Protein AF-A0A5C9EH48-F1 (afdb_monomer)

Radius of gyration: 86.0 Å; Cα contacts (8 Å, |Δi|>4): 101; chains: 1; bounding box: 187×62×231 Å

Secondary structure (DSSP, 8-state):
--HHHHHHHHHHHHHTT-SGGGTT--HHHHHHHHHHHHHHH-GGGGG-HHHHHHHHHHHHHHHTTTT---HHHHHHHHHHHHHH----TTTTGGGS-----S-S-HHHHHHHHHHHHHHHHHSHHHHTS-HHHHHHHHHHHHHHT-GGGGT-HHHHHHHHHHHHHHHHTTTTTHHHHHHHHHHHHHHTHHHHHHHTTSPPHHHHHHHHHHHHHHHHHHHHHHHHHHHHHHHHHHHHHHHHHHHHHHHHHHHHHHHHHHHHHHHHHHHHHHHHHHHHHHHHHHHHHHHHHHHHHHHHHHHHHHHHHHHHHHHHHHHHHHHHHHHHHHHHHHHHHHHHHHHHHHHHHHHHHHHHHHHHHHHHHHHHHTT-

pLDDT: mean 82.15, std 13.97, range [38.06, 98.06]

Mean predicted aligned error: 20.54 Å

Sequence (368 aa):
MSVDEKISRIKIEIENQEGKEWLGMKDTTEKRLESLLWYLEHPKIKEFPRLLEEAIDLYFKAKENGFLKMEGIIRKLDQLNIKLGKFDYEKEEEKSQQKKRKFLNYSNAIKDLRKKIQILLQSPLGTSLPEKTQESLITLLNYLNHPDLKTRPQLFDELYEIYEKAEKNDFMQMQAFNHFLNKLEIKLGSLNKEMKSFKTIEEKMEEFEEEKLQLQERIQDLENEKKALKEEKREFEMEKQDIVETKQRLEIEKEEFEKVQNDFEGQINSLQEEVKQLKENNQELRKRNEDLRRTNEKLVSNSETLNTIEEENKTLKEKVQKLDEKVKKVDSLEEENKKLMEENRELSNGLKKLEGLIQQFEEKRSQT

Solvent-accessible surface area (backbone atoms only — not comparable to full-atom values): 20549 Å² total; per-residue (Å²): 131,56,72,68,57,51,50,54,50,52,47,52,37,62,77,66,56,66,56,81,54,55,71,85,60,54,73,73,55,53,56,52,52,54,52,48,49,53,51,75,66,37,82,69,43,75,81,39,58,69,62,50,51,51,44,52,54,40,48,56,57,19,53,79,53,48,56,74,61,50,66,69,46,51,56,45,51,50,53,46,32,71,75,75,46,84,84,62,87,75,65,69,72,63,72,79,64,78,67,80,79,89,63,97,50,53,67,57,52,42,53,51,53,48,50,52,52,52,51,40,55,75,31,78,68,34,66,69,44,56,68,73,55,48,53,51,51,52,52,50,48,56,57,62,68,40,80,62,50,63,78,35,60,70,61,48,52,54,51,52,54,50,50,53,53,33,63,76,48,75,52,74,65,46,68,64,55,51,55,47,52,55,51,44,50,61,77,40,48,72,55,62,61,50,58,76,70,53,78,49,74,65,59,54,50,50,52,52,51,52,52,51,50,54,50,52,51,53,49,54,50,50,52,50,50,53,52,50,54,52,50,52,50,50,50,53,53,50,53,52,48,52,53,50,54,52,49,52,51,52,52,52,53,48,56,51,49,53,50,54,49,51,51,50,50,52,50,50,54,53,52,53,51,51,52,49,52,51,51,53,52,50,53,51,52,51,52,53,50,52,52,52,49,55,52,48,54,52,51,52,53,51,50,54,52,50,51,52,52,51,55,50,50,51,54,49,51,55,51,50,51,56,47,54,55,49,48,56,50,47,56,52,49,52,53,50,50,51,50,53,51,51,51,52,51,50,49,53,52,49,51,55,50,47,53,52,48,50,51,51,50,56,55,54,64,73,75,114

Nearest PDB structures (foldseek):
  8to0-assembly1_E  TM=1.934E-01  e=8.291E+00  Mus musculus

Structure (mmCIF, N/CA/C/O backbone):
data_AF-A0A5C9EH48-F1
#
_entry.id   AF-A0A5C9EH48-F1
#
loop_
_atom_site.group_PDB
_atom_site.id
_atom_site.type_symbol
_atom_site.label_atom_id
_atom_site.label_alt_id
_atom_site.label_comp_id
_atom_site.label_asym_id
_atom_site.label_entity_id
_atom_site.label_seq_id
_atom_site.pdbx_PDB_ins_code
_atom_site.Cartn_x
_atom_site.Cartn_y
_atom_site.Cartn_z
_atom_site.occupancy
_atom_site.B_iso_or_equiv
_atom_site.auth_seq_id
_atom_site.auth_comp_id
_atom_site.auth_asym_id
_atom_site.auth_atom_id
_atom_site.pdbx_PDB_model_num
ATOM 1 N N . MET A 1 1 ? -85.679 27.214 42.624 1.00 67.19 1 MET A N 1
ATOM 2 C CA . MET A 1 1 ? -84.820 26.640 43.675 1.00 67.19 1 MET A CA 1
ATOM 3 C C . MET A 1 1 ? -83.949 27.743 44.229 1.00 67.19 1 MET A C 1
ATOM 5 O O . MET A 1 1 ? -83.286 28.413 43.440 1.00 67.19 1 MET A O 1
ATOM 9 N N . SER A 1 2 ? -84.001 27.946 45.543 1.00 81.19 2 SER A N 1
ATOM 10 C CA . SER A 1 2 ? -83.082 28.832 46.263 1.00 81.19 2 SER A CA 1
ATOM 11 C C . SER A 1 2 ? -81.636 28.334 46.118 1.00 81.19 2 SER A C 1
ATOM 13 O O . SER A 1 2 ? -81.408 27.150 45.855 1.00 81.19 2 SER A O 1
ATOM 15 N N . VAL A 1 3 ? -80.652 29.222 46.278 1.00 79.44 3 VAL A N 1
ATOM 16 C CA . VAL A 1 3 ? -79.223 28.858 46.260 1.00 79.44 3 VAL A CA 1
ATOM 17 C C . VAL A 1 3 ? -78.919 27.825 47.348 1.00 79.44 3 VAL A C 1
ATOM 19 O O . VAL A 1 3 ? -78.248 26.835 47.069 1.00 79.44 3 VAL A O 1
ATOM 22 N N . ASP A 1 4 ? -79.505 27.977 48.537 1.00 80.94 4 ASP A N 1
ATOM 23 C CA . ASP A 1 4 ? -79.324 27.028 49.642 1.00 80.94 4 ASP A CA 1
ATOM 24 C C . ASP A 1 4 ? -79.885 25.634 49.306 1.00 80.94 4 ASP A C 1
ATOM 26 O O . ASP A 1 4 ? -79.242 24.622 49.571 1.00 80.94 4 ASP A O 1
ATOM 30 N N . GLU A 1 5 ? -81.036 25.567 48.624 1.00 82.94 5 GLU A N 1
ATOM 31 C CA . GLU A 1 5 ? -81.621 24.297 48.161 1.00 82.94 5 GLU A CA 1
ATOM 32 C C . GLU A 1 5 ? -80.743 23.621 47.100 1.00 82.94 5 GLU A C 1
ATOM 34 O O . GLU A 1 5 ? -80.596 22.397 47.096 1.00 82.94 5 GLU A O 1
ATOM 39 N N . LYS A 1 6 ? -80.140 24.410 46.196 1.00 86.25 6 LYS A N 1
ATOM 40 C CA . LYS A 1 6 ? -79.178 23.903 45.209 1.00 86.25 6 LYS A CA 1
ATOM 41 C C . LYS A 1 6 ? -77.952 23.312 45.906 1.00 86.25 6 LYS A C 1
ATOM 43 O O . LYS A 1 6 ? -77.551 22.212 45.547 1.00 86.25 6 LYS A O 1
ATOM 48 N N . ILE A 1 7 ? -77.400 23.993 46.910 1.00 85.50 7 ILE A N 1
ATOM 49 C CA . ILE A 1 7 ? -76.232 23.517 47.667 1.00 85.50 7 ILE A CA 1
ATOM 50 C C . ILE A 1 7 ? -76.555 22.223 48.413 1.00 85.50 7 ILE A C 1
ATOM 52 O O . ILE A 1 7 ? -75.810 21.256 48.286 1.00 85.50 7 ILE A O 1
ATOM 56 N N . SER A 1 8 ? -77.683 22.162 49.129 1.00 85.56 8 SER A N 1
ATOM 57 C CA . SER A 1 8 ? -78.093 20.940 49.835 1.00 85.56 8 SER A CA 1
ATOM 58 C C . SER A 1 8 ? -78.263 19.756 48.886 1.00 85.56 8 SER A C 1
ATOM 60 O O . SER A 1 8 ? -77.884 18.638 49.221 1.00 85.56 8 SER A O 1
ATOM 62 N N . ARG A 1 9 ? -78.784 19.995 47.677 1.00 85.81 9 ARG A N 1
ATOM 63 C CA . ARG A 1 9 ? -78.907 18.948 46.662 1.00 85.81 9 ARG A CA 1
ATOM 64 C C . ARG A 1 9 ? -77.548 18.475 46.148 1.00 85.81 9 ARG A C 1
ATOM 66 O O . ARG A 1 9 ? -77.340 17.273 46.060 1.00 85.81 9 ARG A O 1
ATOM 73 N N . ILE A 1 10 ? -76.631 19.393 45.842 1.00 86.94 10 ILE A N 1
ATOM 74 C CA . ILE A 1 10 ? -75.259 19.053 45.425 1.00 86.94 10 ILE A CA 1
ATOM 75 C C . ILE A 1 10 ? -74.562 18.230 46.511 1.00 86.94 10 ILE A C 1
ATOM 77 O O . ILE A 1 10 ? -73.917 17.233 46.201 1.00 86.94 10 ILE A O 1
ATOM 81 N N . LYS A 1 11 ? -74.747 18.612 47.778 1.00 85.69 11 LYS A N 1
ATOM 82 C CA . LYS A 1 11 ? -74.199 17.902 48.932 1.00 85.69 11 LYS A CA 1
ATOM 83 C C . LYS A 1 11 ? -74.625 16.444 48.971 1.00 85.69 11 LYS A C 1
ATOM 85 O O . LYS A 1 11 ? -73.773 15.566 48.947 1.00 85.69 11 LYS A O 1
ATOM 90 N N . ILE A 1 12 ? -75.932 16.207 48.959 1.00 85.00 12 ILE A N 1
ATOM 91 C CA . ILE A 1 12 ? -76.485 14.851 49.006 1.00 85.00 12 ILE A CA 1
ATOM 92 C C . ILE A 1 12 ? -76.012 14.038 47.795 1.00 85.00 12 ILE A C 1
ATOM 94 O O . ILE A 1 12 ? -75.632 12.881 47.936 1.00 85.00 12 ILE A O 1
ATOM 98 N N . GLU A 1 13 ? -75.992 14.644 46.605 1.00 84.75 13 GLU A N 1
ATOM 99 C CA . GLU A 1 13 ? -75.590 13.955 45.377 1.00 84.75 13 GLU A CA 1
ATOM 100 C C . GLU A 1 13 ? -74.109 13.546 45.366 1.00 84.75 13 GLU A C 1
ATOM 102 O O . GLU A 1 13 ? -73.797 12.476 44.843 1.00 84.75 13 GLU A O 1
ATOM 107 N N . ILE A 1 14 ? -73.212 14.366 45.928 1.00 85.06 14 ILE A N 1
ATOM 108 C CA . ILE A 1 14 ? -71.781 14.046 46.036 1.00 85.06 14 ILE A CA 1
ATOM 109 C C . ILE A 1 14 ? -71.523 13.056 47.183 1.00 85.06 14 ILE A C 1
ATOM 111 O O . ILE A 1 14 ? -70.812 12.080 46.971 1.00 85.06 14 ILE A O 1
ATOM 115 N N . GLU A 1 15 ? -72.123 13.249 48.364 1.00 82.00 15 GLU A N 1
ATOM 116 C CA . GLU A 1 15 ? -71.932 12.357 49.525 1.00 82.00 15 GLU A CA 1
ATOM 117 C C . GLU A 1 15 ? -72.475 10.942 49.277 1.00 82.00 15 GLU A C 1
ATOM 119 O O . GLU A 1 15 ? -71.846 9.962 49.675 1.00 82.00 15 GLU A O 1
ATOM 124 N N . ASN A 1 16 ? -73.613 10.819 48.587 1.00 81.44 16 ASN A N 1
ATOM 125 C CA . ASN A 1 16 ? -74.214 9.519 48.284 1.00 81.44 16 ASN A CA 1
ATOM 126 C C . ASN A 1 16 ? -73.757 8.934 46.937 1.00 81.44 16 ASN A C 1
ATOM 128 O O . ASN A 1 16 ? -74.173 7.827 46.594 1.00 81.44 16 ASN A O 1
ATOM 132 N N . GLN A 1 17 ? -72.954 9.673 46.156 1.00 77.88 17 GLN A N 1
ATOM 133 C CA . GLN A 1 17 ? -72.546 9.312 44.788 1.00 77.88 17 GLN A CA 1
ATOM 134 C C . GLN A 1 17 ? -73.737 8.864 43.919 1.00 77.88 17 GLN A C 1
ATOM 136 O O . GLN A 1 17 ? -73.686 7.891 43.160 1.00 77.88 17 GLN A O 1
ATOM 141 N N . GLU A 1 18 ? -74.866 9.560 44.060 1.00 64.69 18 GLU A N 1
ATOM 142 C CA . GLU A 1 18 ? -76.128 9.158 43.449 1.00 64.69 18 GLU A CA 1
ATOM 143 C C . GLU A 1 18 ? -76.196 9.592 41.977 1.00 64.69 18 GLU A C 1
ATOM 145 O O . GLU A 1 18 ? -76.276 10.778 41.643 1.00 64.69 18 GLU A O 1
ATOM 150 N N . GLY A 1 19 ? -76.208 8.610 41.070 1.00 64.75 19 GLY A N 1
ATOM 151 C CA . GLY A 1 19 ? -76.468 8.808 39.642 1.00 64.75 19 GLY A CA 1
ATOM 152 C C . GLY A 1 19 ? -75.546 7.999 38.730 1.00 64.75 19 GLY A C 1
ATOM 153 O O . GLY A 1 19 ? -74.448 7.606 39.106 1.00 64.75 19 GLY A O 1
ATOM 154 N N . LYS A 1 20 ? -75.978 7.771 37.483 1.00 70.62 20 LYS A N 1
ATOM 155 C CA . LYS A 1 20 ? -75.174 7.040 36.481 1.00 70.62 20 LYS A CA 1
ATOM 156 C C . LYS A 1 20 ? -73.878 7.770 36.103 1.00 70.62 20 LYS A C 1
ATOM 158 O O . LYS A 1 20 ? -72.945 7.125 35.646 1.00 70.62 20 LYS A O 1
ATOM 163 N N . GLU A 1 21 ? -73.831 9.081 36.337 1.00 74.06 21 GLU A N 1
ATOM 164 C CA . GLU A 1 21 ? -72.684 9.972 36.105 1.00 74.06 21 GLU A CA 1
ATOM 165 C C . GLU A 1 21 ? -71.447 9.599 36.957 1.00 74.06 21 GLU A C 1
ATOM 167 O O . GLU A 1 21 ? -70.335 10.007 36.632 1.00 74.06 21 GLU A O 1
ATOM 172 N N . TRP A 1 22 ? -71.630 8.846 38.052 1.00 74.31 22 TRP A N 1
ATOM 173 C CA . TRP A 1 22 ? -70.559 8.454 38.981 1.00 74.31 22 TRP A CA 1
ATOM 174 C C . TRP A 1 22 ? -69.838 7.158 38.585 1.00 74.31 22 TRP A C 1
ATOM 176 O O . TRP A 1 22 ? -68.724 6.896 39.036 1.00 74.31 22 TRP A O 1
ATOM 186 N N . LEU A 1 23 ? -70.432 6.352 37.699 1.00 64.19 23 LEU A N 1
ATOM 187 C CA . LEU A 1 23 ? -69.841 5.095 37.239 1.00 64.19 23 LEU A CA 1
ATOM 188 C C . LEU A 1 23 ? -68.661 5.366 36.296 1.00 64.19 23 LEU A C 1
ATOM 190 O O . LEU A 1 23 ? -68.840 5.847 35.180 1.00 64.19 23 LEU A O 1
ATOM 194 N N . GLY A 1 24 ? -67.451 5.011 36.735 1.00 66.94 24 GLY A N 1
ATOM 195 C CA . GLY A 1 24 ? -66.222 5.202 35.955 1.00 66.94 24 GLY A CA 1
ATOM 196 C C . GLY A 1 24 ? -65.623 6.608 36.058 1.00 66.94 24 GLY A C 1
ATOM 197 O O . GLY A 1 24 ? -64.782 6.977 35.234 1.00 66.94 24 GLY A O 1
ATOM 198 N N . MET A 1 25 ? -66.040 7.393 37.058 1.00 77.25 25 MET A N 1
ATOM 199 C CA . MET A 1 25 ? -65.410 8.668 37.382 1.00 77.25 25 MET A CA 1
ATOM 200 C C . MET A 1 25 ? -63.957 8.441 37.834 1.00 77.25 25 MET A C 1
ATOM 202 O O . MET A 1 25 ? -63.660 7.495 38.555 1.00 77.25 25 MET A O 1
ATOM 206 N N . LYS A 1 26 ? -63.031 9.295 37.382 1.00 76.44 26 LYS A N 1
ATOM 207 C CA . LYS A 1 26 ? -61.624 9.239 37.812 1.00 76.44 26 LYS A CA 1
ATOM 208 C C . LYS A 1 26 ? -61.495 9.781 39.239 1.00 76.44 26 LYS A C 1
ATOM 210 O O . LYS A 1 26 ? -62.056 10.841 39.512 1.00 76.44 26 LYS A O 1
ATOM 215 N N . ASP A 1 27 ? -60.646 9.177 40.071 1.00 72.81 27 ASP A N 1
ATOM 216 C CA . ASP A 1 27 ? -60.352 9.614 41.453 1.00 72.81 27 ASP A CA 1
ATOM 217 C C . ASP A 1 27 ? -59.974 11.103 41.556 1.00 72.81 27 ASP A C 1
ATOM 219 O O . ASP A 1 27 ? -60.208 11.778 42.557 1.00 72.81 27 ASP A O 1
ATOM 223 N N . THR A 1 28 ? -59.364 11.656 40.503 1.00 77.06 28 THR A N 1
ATOM 224 C CA . THR A 1 28 ? -59.009 13.078 40.446 1.00 77.06 28 THR A CA 1
ATOM 225 C C . THR A 1 28 ? -60.223 13.989 40.308 1.00 77.06 28 THR A C 1
ATOM 227 O O . THR A 1 28 ? -60.166 15.122 40.772 1.00 77.06 28 THR A O 1
ATOM 230 N N . THR A 1 29 ? -61.305 13.531 39.684 1.00 78.94 29 THR A N 1
ATOM 231 C CA . THR A 1 29 ? -62.564 14.274 39.561 1.00 78.94 29 THR A CA 1
ATOM 232 C C . THR A 1 29 ? -63.351 14.217 40.865 1.00 78.94 29 THR A C 1
ATOM 234 O O . THR A 1 29 ? -63.849 15.250 41.307 1.00 78.94 29 THR A O 1
ATOM 237 N N . GLU A 1 30 ? -63.380 13.055 41.515 1.00 79.44 30 GLU A N 1
ATOM 238 C CA . GLU A 1 30 ? -64.030 12.844 42.813 1.00 79.44 30 GLU A CA 1
ATOM 239 C C . GLU A 1 30 ? -63.456 13.785 43.880 1.00 79.44 30 GLU A C 1
ATOM 241 O O . GLU A 1 30 ? -64.179 14.620 44.424 1.00 79.44 30 GLU A O 1
ATOM 246 N N . LYS A 1 31 ? -62.126 13.808 44.038 1.00 80.56 31 LYS A N 1
ATOM 247 C CA . LYS A 1 31 ? -61.439 14.738 44.955 1.00 80.56 31 LYS A CA 1
ATOM 248 C C . LYS A 1 31 ? -61.752 16.210 44.677 1.00 80.56 31 LYS A C 1
ATOM 250 O O . LYS A 1 31 ? -61.776 17.037 45.584 1.00 80.56 31 LYS A O 1
ATOM 255 N N . ARG A 1 32 ? -61.980 16.581 43.412 1.00 81.19 32 ARG A N 1
ATOM 256 C CA . ARG A 1 32 ? -62.317 17.968 43.038 1.00 81.19 32 ARG A CA 1
ATOM 257 C C . ARG A 1 32 ? -63.763 18.316 43.374 1.00 81.19 32 ARG A C 1
ATOM 259 O O . ARG A 1 32 ? -64.026 19.465 43.723 1.00 81.19 32 ARG A O 1
ATOM 266 N N . LEU A 1 33 ? -64.681 17.357 43.286 1.00 83.69 33 LEU A N 1
ATOM 267 C CA . LEU A 1 33 ? -66.069 17.526 43.717 1.00 83.69 33 LEU A CA 1
ATOM 268 C C . LEU A 1 33 ? -66.172 17.609 45.245 1.00 83.69 33 LEU A C 1
ATOM 270 O O . LEU A 1 33 ? -66.879 18.475 45.753 1.00 83.69 33 LEU A O 1
ATOM 274 N N . GLU A 1 34 ? -65.383 16.826 45.976 1.00 82.44 34 GLU A N 1
ATOM 275 C CA . GLU A 1 34 ? -65.245 16.969 47.432 1.00 82.44 34 GLU A CA 1
ATOM 276 C C . GLU A 1 34 ? -64.703 18.352 47.820 1.00 82.44 34 GLU A C 1
ATOM 278 O O . GLU A 1 34 ? -65.194 18.981 48.756 1.00 82.44 34 GLU A O 1
ATOM 283 N N . SER A 1 35 ? -63.731 18.878 47.066 1.00 82.56 35 SER A N 1
ATOM 284 C CA . SER A 1 35 ? -63.206 20.227 47.317 1.00 82.56 35 SER A CA 1
ATOM 285 C C . SER A 1 35 ? -64.296 21.275 47.116 1.00 82.56 35 SER A C 1
ATOM 287 O O . SER A 1 35 ? -64.397 22.232 47.881 1.00 82.56 35 SER A O 1
ATOM 289 N N . LEU A 1 36 ? -65.127 21.094 46.084 1.00 84.25 36 LEU A N 1
ATOM 290 C CA . LEU A 1 36 ? -66.267 21.962 45.826 1.00 84.25 36 LEU A CA 1
ATOM 291 C C . LEU A 1 36 ? -67.254 21.947 46.991 1.00 84.25 36 LEU A C 1
ATOM 293 O O . LEU A 1 36 ? -67.654 23.030 47.410 1.00 84.25 36 LEU A O 1
ATOM 297 N N . LEU A 1 37 ? -67.587 20.779 47.550 1.00 83.88 37 LEU A N 1
ATOM 298 C CA . LEU A 1 37 ? -68.456 20.694 48.729 1.00 83.88 37 LEU A CA 1
ATOM 299 C C . LEU A 1 37 ? -67.956 21.566 49.872 1.00 83.88 37 LEU A C 1
ATOM 301 O O . LEU A 1 37 ? -68.711 22.391 50.380 1.00 83.88 37 LEU A O 1
ATOM 305 N N . TRP A 1 38 ? -66.677 21.447 50.222 1.00 83.25 38 TRP A N 1
ATOM 306 C CA . TRP A 1 38 ? -66.111 22.229 51.315 1.00 83.25 38 TRP A CA 1
ATOM 307 C C . TRP A 1 38 ? -66.255 23.737 51.075 1.00 83.25 38 TRP A C 1
ATOM 309 O O . TRP A 1 38 ? -66.666 24.478 51.968 1.00 83.25 38 TRP A O 1
ATOM 319 N N . TYR A 1 39 ? -65.991 24.212 49.852 1.00 82.06 39 TYR A N 1
ATOM 320 C CA . TYR A 1 39 ? -66.165 25.632 49.535 1.00 82.06 39 TYR A CA 1
ATOM 321 C C . TYR A 1 39 ? -67.627 26.081 49.561 1.00 82.06 39 TYR A C 1
ATOM 323 O O . TYR A 1 39 ? -67.887 27.215 49.961 1.00 82.06 39 TYR A O 1
ATOM 331 N N . LEU A 1 40 ? -68.572 25.225 49.159 1.00 81.31 40 LEU A N 1
ATOM 332 C CA . LEU A 1 40 ? -70.007 25.518 49.252 1.00 81.31 40 LEU A CA 1
ATOM 333 C C . LEU A 1 40 ? -70.474 25.621 50.715 1.00 81.31 40 LEU A C 1
ATOM 335 O O . LEU A 1 40 ? -71.409 26.366 51.003 1.00 81.31 40 LEU A O 1
ATOM 339 N N . GLU A 1 41 ? -69.805 24.927 51.637 1.00 78.12 41 GLU A N 1
ATOM 340 C CA . GLU A 1 41 ? -70.083 24.967 53.079 1.00 78.12 41 GLU A CA 1
ATOM 341 C C . GLU A 1 41 ? -69.290 26.036 53.837 1.00 78.12 41 GLU A C 1
ATOM 343 O O . GLU A 1 41 ? -69.617 26.374 54.979 1.00 78.12 41 GLU A O 1
ATOM 348 N N . HIS A 1 42 ? -68.255 26.596 53.214 1.00 80.06 42 HIS A N 1
ATOM 349 C CA . HIS A 1 42 ? -67.345 27.498 53.893 1.00 80.06 42 HIS A CA 1
ATOM 350 C C . HIS A 1 42 ? -68.064 28.783 54.354 1.00 80.06 42 HIS A C 1
ATOM 352 O O . HIS A 1 42 ? -68.634 29.493 53.525 1.00 80.06 42 HIS A O 1
ATOM 358 N N . PRO A 1 43 ? -67.980 29.197 55.635 1.00 75.50 43 PRO A N 1
ATOM 359 C CA . PRO A 1 43 ? -68.770 30.317 56.164 1.00 75.50 43 PRO A CA 1
ATOM 360 C C . PRO A 1 43 ? -68.592 31.639 55.404 1.00 75.50 43 PRO A C 1
ATOM 362 O O . PRO A 1 43 ? -69.538 32.413 55.265 1.00 75.50 43 PRO A O 1
ATOM 365 N N . LYS A 1 44 ? -67.386 31.878 54.867 1.00 77.38 44 LYS A N 1
ATOM 366 C CA . LYS A 1 44 ? -67.052 33.091 54.100 1.00 77.38 44 LYS A CA 1
ATOM 367 C C . LYS A 1 44 ? -67.523 33.060 52.641 1.00 77.38 44 LYS A C 1
ATOM 369 O O . LYS A 1 44 ? -67.449 34.080 51.967 1.00 77.38 44 LYS A O 1
ATOM 374 N N . ILE A 1 45 ? -68.020 31.931 52.123 1.00 77.81 45 ILE A N 1
ATOM 375 C CA . ILE A 1 45 ? -68.526 31.855 50.739 1.00 77.81 45 ILE A CA 1
ATOM 376 C C . ILE A 1 45 ? -69.759 32.744 50.538 1.00 77.81 45 ILE A C 1
ATOM 378 O O . ILE A 1 45 ? -69.979 33.273 49.448 1.00 77.81 45 ILE A O 1
ATOM 382 N N . LYS A 1 46 ? -70.506 32.994 51.623 1.00 76.50 46 LYS A N 1
ATOM 383 C CA . LYS A 1 46 ? -71.658 33.904 51.660 1.00 76.50 46 LYS A CA 1
ATOM 384 C C . LYS A 1 46 ? -71.285 35.356 51.338 1.00 76.50 46 LYS A C 1
ATOM 386 O O . LYS A 1 46 ? -72.148 36.119 50.918 1.00 76.50 46 LYS A O 1
ATOM 391 N N . GLU A 1 47 ? -70.011 35.728 51.473 1.00 78.31 47 GLU A N 1
ATOM 392 C CA . GLU A 1 47 ? -69.492 37.052 51.103 1.00 78.31 47 GLU A CA 1
ATOM 393 C C . GLU A 1 47 ? -69.292 37.199 49.578 1.00 78.31 47 GLU A C 1
ATOM 395 O O . GLU A 1 47 ? -69.128 38.312 49.076 1.00 78.31 47 GLU A O 1
ATOM 400 N N . PHE A 1 48 ? -69.359 36.099 48.810 1.00 82.38 48 PHE A N 1
ATOM 401 C CA . PHE A 1 48 ? -69.141 36.074 47.358 1.00 82.38 48 PHE A CA 1
ATOM 402 C C . PHE A 1 48 ? -70.269 35.350 46.587 1.00 82.38 48 PHE A C 1
ATOM 404 O O . PHE A 1 48 ? -70.001 34.379 45.872 1.00 82.38 48 PHE A O 1
ATOM 411 N N . PRO A 1 49 ? -71.523 35.843 46.635 1.00 80.38 49 PRO A N 1
ATOM 412 C CA . PRO A 1 49 ? -72.690 35.143 46.083 1.00 80.38 49 PRO A CA 1
ATOM 413 C C . PRO A 1 49 ? -72.596 34.856 44.576 1.00 80.38 49 PRO A C 1
ATOM 415 O O . PRO A 1 49 ? -73.008 33.793 44.128 1.00 80.38 49 PRO A O 1
ATOM 418 N N . ARG A 1 50 ? -71.970 35.742 43.786 1.00 81.94 50 ARG A N 1
ATOM 419 C CA . ARG A 1 50 ? -71.790 35.521 42.336 1.00 81.94 50 ARG A CA 1
ATOM 420 C C . ARG A 1 50 ? -70.879 34.335 42.016 1.00 81.94 50 ARG A C 1
ATOM 422 O O . ARG A 1 50 ? -71.142 33.588 41.085 1.00 81.94 50 ARG A O 1
ATOM 429 N N . LEU A 1 51 ? -69.803 34.157 42.787 1.00 81.19 51 LEU A N 1
ATOM 430 C CA . LEU A 1 51 ? -68.882 33.032 42.594 1.00 81.19 51 LEU A CA 1
ATOM 431 C C . LEU A 1 51 ? -69.530 31.709 43.000 1.00 81.19 51 LEU A C 1
ATOM 433 O O . LEU A 1 51 ? -69.291 30.690 42.358 1.00 81.19 51 LEU A O 1
ATOM 437 N N . LEU A 1 52 ? -70.352 31.753 44.047 1.00 82.19 52 LEU A N 1
ATOM 438 C CA . LEU A 1 52 ? -71.133 30.622 44.522 1.00 82.19 52 LEU A CA 1
ATOM 439 C C . LEU A 1 52 ? -72.152 30.164 43.470 1.00 82.19 52 LEU A C 1
ATOM 441 O O . LEU A 1 52 ? -72.175 28.989 43.114 1.00 82.19 52 LEU A O 1
ATOM 445 N N . GLU A 1 53 ? -72.938 31.089 42.916 1.00 84.88 53 GLU A N 1
ATOM 446 C CA . GLU A 1 53 ? -73.910 30.788 41.857 1.00 84.88 53 GLU A CA 1
ATOM 447 C C . GLU A 1 53 ? -73.239 30.222 40.601 1.00 84.88 53 GLU A C 1
ATOM 449 O O . GLU A 1 53 ? -73.675 29.200 40.075 1.00 84.88 53 GLU A O 1
ATOM 454 N N . GLU A 1 54 ? -72.127 30.816 40.161 1.00 85.81 54 GLU A N 1
ATOM 455 C CA . GLU A 1 54 ? -71.373 30.321 39.006 1.00 85.81 54 GLU A CA 1
ATOM 456 C C . GLU A 1 54 ? -70.807 28.911 39.235 1.00 85.81 54 GLU A C 1
ATOM 458 O O . GLU A 1 54 ? -70.827 28.088 38.319 1.00 85.81 54 GLU A O 1
ATOM 463 N N . ALA A 1 55 ? -70.310 28.609 40.439 1.00 84.81 55 ALA A N 1
ATOM 464 C CA . ALA A 1 55 ? -69.793 27.283 40.777 1.00 84.81 55 ALA A CA 1
ATOM 465 C C . ALA A 1 55 ? -70.907 26.222 40.787 1.00 84.81 55 ALA A C 1
ATOM 467 O O . ALA A 1 55 ? -70.723 25.126 40.258 1.00 84.81 55 ALA A O 1
ATOM 468 N N . ILE A 1 56 ? -72.076 26.574 41.323 1.00 87.62 56 ILE A N 1
ATOM 469 C CA . ILE A 1 56 ? -73.274 25.728 41.332 1.00 87.62 56 ILE A CA 1
ATOM 470 C C . ILE A 1 56 ? -73.766 25.457 39.904 1.00 87.62 56 ILE A C 1
ATOM 472 O O . ILE A 1 56 ? -74.043 24.312 39.546 1.00 87.62 56 ILE A O 1
ATOM 476 N N . ASP A 1 57 ? -73.844 26.483 39.057 1.00 87.88 57 ASP A N 1
ATOM 477 C CA . ASP A 1 57 ? -74.293 26.323 37.672 1.00 87.88 57 ASP A CA 1
ATOM 478 C C . ASP A 1 57 ? -73.300 25.494 36.844 1.00 87.88 57 ASP A C 1
ATOM 480 O O . ASP A 1 57 ? -73.699 24.698 35.990 1.00 87.88 57 ASP A O 1
ATOM 484 N N . LEU A 1 58 ? -71.999 25.638 37.107 1.00 87.00 58 LEU A N 1
ATOM 485 C CA . LEU A 1 58 ? -70.970 24.804 36.491 1.00 87.00 58 LEU A CA 1
ATOM 486 C C . LEU A 1 58 ? -71.040 23.352 36.962 1.00 87.00 58 LEU A C 1
ATOM 488 O O . LEU A 1 58 ? -70.820 22.469 36.137 1.00 87.00 58 LEU A O 1
ATOM 492 N N . TYR A 1 59 ? -71.386 23.094 38.228 1.00 89.38 59 TYR A N 1
ATOM 493 C CA . TYR A 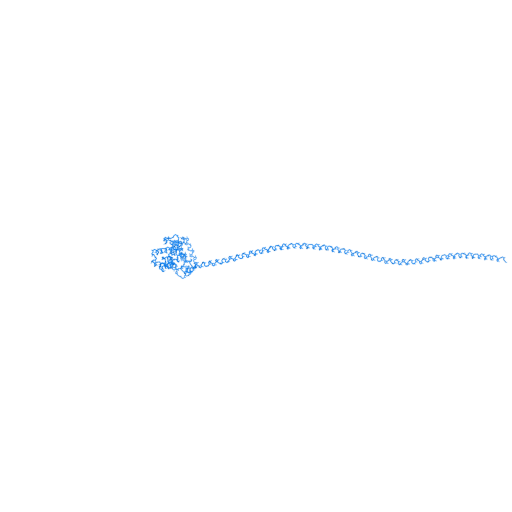1 59 ? -71.644 21.737 38.716 1.00 89.38 59 TYR A CA 1
ATOM 494 C C . TYR A 1 59 ? -72.768 21.070 37.926 1.00 89.38 59 TYR A C 1
ATOM 496 O O . TYR A 1 59 ? -72.560 19.991 37.378 1.00 89.38 59 TYR A O 1
ATOM 504 N N . PHE A 1 60 ? -73.926 21.720 37.783 1.00 88.81 60 PHE A N 1
ATOM 505 C CA . PHE A 1 60 ? -75.040 21.123 37.042 1.00 88.81 60 PHE A CA 1
ATOM 506 C C . PHE A 1 60 ? -74.714 20.925 35.554 1.00 88.81 60 PHE A C 1
ATOM 508 O O . PHE A 1 60 ? -75.035 19.878 34.999 1.00 88.81 60 PHE A O 1
ATOM 515 N N . LYS A 1 61 ? -73.982 21.854 34.926 1.00 86.50 61 LYS A N 1
ATOM 516 C CA . LYS A 1 61 ? -73.497 21.684 33.542 1.00 86.50 61 LYS A CA 1
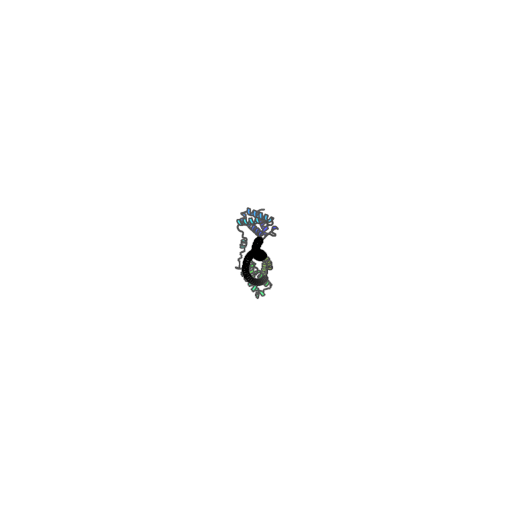ATOM 517 C C . LYS A 1 61 ? -72.480 20.554 33.393 1.00 86.50 61 LYS A C 1
ATOM 519 O O . LYS A 1 61 ? -72.468 19.866 32.374 1.00 86.50 61 LYS A O 1
ATOM 524 N N . ALA A 1 62 ? -71.587 20.381 34.365 1.00 85.00 62 ALA A N 1
ATOM 525 C CA . ALA A 1 62 ? -70.631 19.279 34.355 1.00 85.00 62 ALA A CA 1
ATOM 526 C C . ALA A 1 62 ? -71.353 17.947 34.563 1.00 85.00 62 ALA A C 1
ATOM 528 O O . ALA A 1 62 ? -71.049 16.986 33.858 1.00 85.00 62 ALA A O 1
ATOM 529 N N . LYS A 1 63 ? -72.350 17.929 35.452 1.00 86.00 63 LYS A N 1
ATOM 530 C CA . LYS A 1 63 ? -73.211 16.780 35.708 1.00 86.00 63 LYS A CA 1
ATOM 531 C C . LYS A 1 63 ? -73.937 16.326 34.446 1.00 86.00 63 LYS A C 1
ATOM 533 O O . LYS A 1 63 ? -73.834 15.162 34.122 1.00 86.00 63 LYS A O 1
ATOM 538 N N . GLU A 1 64 ? -74.556 17.224 33.676 1.00 84.19 64 GLU A N 1
ATOM 539 C CA . GLU A 1 64 ? -75.211 16.875 32.395 1.00 84.19 64 GLU A CA 1
ATOM 540 C C . GLU A 1 64 ? -74.277 16.195 31.374 1.00 84.19 64 GLU A C 1
ATOM 542 O O . GLU A 1 64 ? -74.739 15.546 30.438 1.00 84.19 64 GLU A O 1
ATOM 547 N N . ASN A 1 65 ? -72.962 16.359 31.535 1.00 82.62 65 ASN A N 1
ATOM 548 C CA . ASN A 1 65 ? -71.940 15.801 30.657 1.00 82.62 65 ASN A CA 1
ATOM 549 C C . ASN A 1 65 ? -71.130 14.671 31.325 1.00 82.62 65 ASN A C 1
ATOM 551 O O . ASN A 1 65 ? -69.982 14.452 30.926 1.00 82.62 65 ASN A O 1
ATOM 555 N N . GLY A 1 66 ? -71.643 13.996 32.362 1.00 80.38 66 GLY A N 1
ATOM 556 C CA . GLY A 1 66 ? -70.918 12.907 33.035 1.00 80.38 66 GLY A CA 1
ATOM 557 C C . GLY A 1 66 ? -69.622 13.333 33.697 1.00 80.38 66 GLY A C 1
ATOM 558 O O . GLY A 1 66 ? -68.681 12.549 33.770 1.00 80.38 66 GLY A O 1
ATOM 559 N N . PHE A 1 67 ? -69.521 14.601 34.100 1.00 82.38 67 PHE A N 1
ATOM 560 C CA . PHE A 1 67 ? -68.312 15.199 34.668 1.00 82.38 67 PHE A CA 1
ATOM 561 C C . PHE A 1 67 ? -67.061 15.040 33.781 1.00 82.38 67 PHE A C 1
ATOM 563 O O . PHE A 1 67 ? -65.928 15.150 34.250 1.00 82.38 67 PHE A O 1
ATOM 570 N N . LEU A 1 68 ? -67.241 14.852 32.466 1.00 74.50 68 LEU A N 1
ATOM 571 C CA . LEU A 1 68 ? -66.139 14.735 31.504 1.00 74.50 68 LEU A CA 1
ATOM 572 C C . LEU A 1 68 ? -65.383 16.061 31.316 1.00 74.50 68 LEU A C 1
ATOM 574 O O . LEU A 1 68 ? -64.210 16.065 30.950 1.00 74.50 68 LEU A O 1
ATOM 578 N N . LYS A 1 69 ? -66.044 17.199 31.568 1.00 78.88 69 LYS A N 1
ATOM 579 C CA . LYS A 1 69 ? -65.483 18.552 31.422 1.00 78.88 69 LYS A CA 1
ATOM 580 C C . LYS A 1 69 ? -65.508 19.303 32.752 1.00 78.88 69 LYS A C 1
ATOM 582 O O . LYS A 1 69 ? -66.409 20.094 33.014 1.00 78.88 69 LYS A O 1
ATOM 587 N N . MET A 1 70 ? -64.478 19.089 33.569 1.00 82.00 70 MET A N 1
ATOM 588 C CA . MET A 1 70 ? -64.335 19.723 34.891 1.00 82.00 70 MET A CA 1
ATOM 589 C C . MET A 1 70 ? -63.560 21.044 34.880 1.00 82.00 70 MET A C 1
ATOM 591 O O . MET A 1 70 ? -63.479 21.708 35.909 1.00 82.00 70 MET A O 1
ATOM 595 N N . GLU A 1 71 ? -63.000 21.465 33.742 1.00 78.31 71 GLU A N 1
ATOM 596 C CA . GLU A 1 71 ? -62.116 22.641 33.672 1.00 78.31 71 GLU A CA 1
ATOM 597 C C . GLU A 1 71 ? -62.761 23.930 34.200 1.00 78.31 71 GLU A C 1
ATOM 599 O O . GLU A 1 71 ? -62.093 24.734 34.849 1.00 78.31 71 GLU A O 1
ATOM 604 N N . GLY A 1 72 ? -64.061 24.123 33.958 1.00 79.81 72 GLY A N 1
ATOM 605 C CA . GLY A 1 72 ? -64.797 25.278 34.476 1.00 79.81 72 GLY A CA 1
ATOM 606 C C . GLY A 1 72 ? -64.875 25.280 36.003 1.00 79.81 72 GLY A C 1
ATOM 607 O O . GLY A 1 72 ? -64.597 26.302 36.629 1.00 79.81 72 GLY A O 1
ATOM 608 N N . ILE A 1 73 ? -65.188 24.123 36.597 1.00 81.06 73 ILE A N 1
ATOM 609 C CA . ILE A 1 73 ? -65.246 23.936 38.053 1.00 81.06 73 ILE A CA 1
ATOM 610 C C . ILE A 1 73 ? -63.853 24.110 38.651 1.00 81.06 73 ILE A C 1
ATOM 612 O O . ILE A 1 73 ? -63.700 24.864 39.602 1.00 81.06 73 ILE A O 1
ATOM 616 N N . ILE A 1 74 ? -62.822 23.509 38.053 1.00 80.19 74 ILE A N 1
ATOM 617 C CA . ILE A 1 74 ? -61.434 23.614 38.523 1.00 80.19 74 ILE A CA 1
ATOM 618 C C . ILE A 1 74 ? -60.977 25.076 38.552 1.00 80.19 74 ILE A C 1
ATOM 620 O O . ILE A 1 74 ? -60.503 25.543 39.582 1.00 80.19 74 ILE A O 1
ATOM 624 N N . ARG A 1 75 ? -61.202 25.845 37.478 1.00 82.69 75 ARG A N 1
ATOM 625 C CA . ARG A 1 75 ? -60.840 27.274 37.451 1.00 82.69 75 ARG A CA 1
ATOM 626 C C . ARG A 1 75 ? -61.577 28.084 38.516 1.00 82.69 75 ARG A C 1
ATOM 628 O O . ARG A 1 75 ? -61.017 29.043 39.044 1.00 82.69 75 ARG A O 1
ATOM 635 N N . LYS A 1 76 ? -62.831 27.739 38.824 1.00 83.06 76 LYS A N 1
ATOM 636 C CA . LYS A 1 76 ? -63.589 28.415 39.886 1.00 83.06 76 LYS A CA 1
ATOM 637 C C . LYS A 1 76 ? -63.125 28.007 41.273 1.00 83.06 76 LYS A C 1
ATOM 639 O O . LYS A 1 76 ? -62.994 28.886 42.116 1.00 83.06 76 LYS A O 1
ATOM 644 N N . LEU A 1 77 ? -62.786 26.740 41.480 1.00 79.44 77 LEU A N 1
ATOM 645 C CA . LEU A 1 77 ? -62.136 26.277 42.701 1.00 79.44 77 LEU A CA 1
ATOM 646 C C . LEU A 1 77 ? -60.806 26.994 42.917 1.00 79.44 77 LEU A C 1
ATOM 648 O O . LEU A 1 77 ? -60.573 27.471 44.015 1.00 79.44 77 LEU A O 1
ATOM 652 N N . ASP A 1 78 ? -59.993 27.193 41.879 1.00 80.88 78 ASP A N 1
ATOM 653 C CA . ASP A 1 78 ? -58.749 27.962 41.993 1.00 80.88 78 ASP A CA 1
ATOM 654 C C . ASP A 1 78 ? -59.011 29.437 42.348 1.00 80.88 78 ASP A C 1
ATOM 656 O O . ASP A 1 78 ? -58.324 30.006 43.196 1.00 80.88 78 ASP A O 1
ATOM 660 N N . GLN A 1 79 ? -60.040 30.065 41.766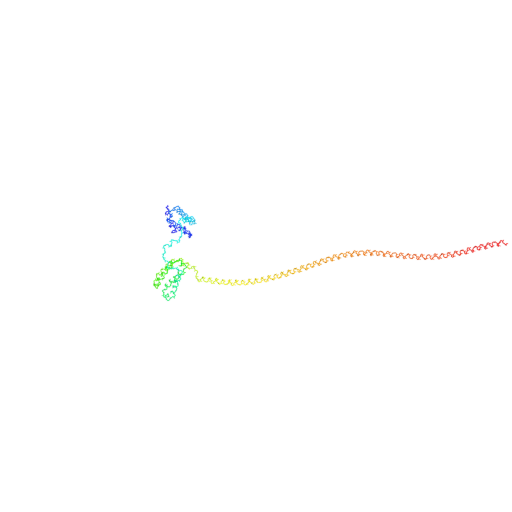 1.00 81.88 79 GLN A N 1
ATOM 661 C CA . GLN A 1 79 ? -60.450 31.428 42.137 1.00 81.88 79 GLN A CA 1
ATOM 662 C C . GLN A 1 79 ? -60.939 31.513 43.588 1.00 81.88 79 GLN A C 1
ATOM 664 O O . GLN A 1 79 ? -60.622 32.479 44.286 1.00 81.88 79 GLN A O 1
ATOM 669 N N . LEU A 1 80 ? -61.694 30.513 44.047 1.00 79.12 80 LEU A N 1
ATOM 670 C CA . LEU A 1 80 ? -62.139 30.399 45.433 1.00 79.12 80 LEU A CA 1
ATOM 671 C C . LEU A 1 80 ? -60.956 30.161 46.369 1.00 79.12 80 LEU A C 1
ATOM 673 O O . LEU A 1 80 ? -60.870 30.815 47.399 1.00 79.12 80 LEU A O 1
ATOM 677 N N . ASN A 1 81 ? -59.996 29.337 45.968 1.00 77.56 81 ASN A N 1
ATOM 678 C CA . ASN A 1 81 ? -58.770 29.060 46.704 1.00 77.56 81 ASN A CA 1
ATOM 679 C C . ASN A 1 81 ? -57.898 30.317 46.866 1.00 77.56 81 ASN A C 1
ATOM 681 O O . ASN A 1 81 ? -57.361 30.580 47.938 1.00 77.56 81 ASN A O 1
ATOM 685 N N . ILE A 1 82 ? -57.805 31.154 45.828 1.00 75.50 82 ILE A N 1
ATOM 686 C CA . ILE A 1 82 ? -57.097 32.443 45.896 1.00 75.50 82 ILE A CA 1
ATOM 687 C C . ILE A 1 82 ? -57.815 33.421 46.836 1.00 75.50 82 ILE A C 1
ATOM 689 O O . ILE A 1 82 ? -57.157 34.142 47.584 1.00 75.50 82 ILE A O 1
ATOM 693 N N . LYS A 1 83 ? -59.154 33.464 46.811 1.00 77.44 83 LYS A N 1
ATOM 694 C CA . LYS A 1 83 ? -59.940 34.421 47.612 1.00 77.44 83 LYS A CA 1
ATOM 695 C C . LYS A 1 83 ? -60.142 34.001 49.066 1.00 77.44 83 LYS A C 1
ATOM 697 O O . LYS A 1 83 ? -60.201 34.864 49.937 1.00 77.44 83 LYS A O 1
ATOM 702 N N . LEU A 1 84 ? -60.275 32.705 49.325 1.00 72.44 84 LEU A N 1
ATOM 703 C CA . LEU A 1 84 ? -60.574 32.141 50.643 1.00 72.44 84 LEU A CA 1
ATOM 704 C C . LEU A 1 84 ? -59.330 31.567 51.341 1.00 72.44 84 LEU A C 1
ATOM 706 O O . LEU A 1 84 ? -59.368 31.365 52.552 1.00 72.44 84 LEU A O 1
ATOM 710 N N . GLY A 1 85 ? -58.218 31.398 50.616 1.00 67.31 85 GLY A N 1
ATOM 711 C CA . GLY A 1 85 ? -56.967 30.821 51.111 1.00 67.31 85 GLY A CA 1
ATOM 712 C C . GLY A 1 85 ? -56.815 29.333 50.768 1.00 67.31 85 GLY A C 1
ATOM 713 O O . GLY A 1 85 ? -57.804 28.648 50.508 1.00 67.31 85 GLY A O 1
ATOM 714 N N . LYS A 1 86 ? -55.555 28.855 50.762 1.00 54.09 86 LYS A N 1
ATOM 715 C CA . LYS A 1 86 ? -55.175 27.483 50.381 1.00 54.09 86 LYS A CA 1
ATOM 716 C C . LYS A 1 86 ? -55.884 26.424 51.227 1.00 54.09 86 LYS A C 1
ATOM 718 O O . LYS A 1 86 ? -55.682 26.376 52.439 1.00 54.09 86 LYS A O 1
ATOM 723 N N . PHE A 1 87 ? -56.632 25.549 50.562 1.00 51.28 87 PHE A N 1
ATOM 724 C CA . PHE A 1 87 ? -57.131 24.306 51.139 1.00 51.28 87 PHE A CA 1
ATOM 725 C C . PHE A 1 87 ? -56.042 23.220 51.084 1.00 51.28 87 PHE A C 1
ATOM 727 O O . PHE A 1 87 ? -55.735 22.701 50.011 1.00 51.28 87 PHE A O 1
ATOM 734 N N . ASP A 1 88 ? -55.450 22.903 52.241 1.00 46.34 88 ASP A N 1
ATOM 735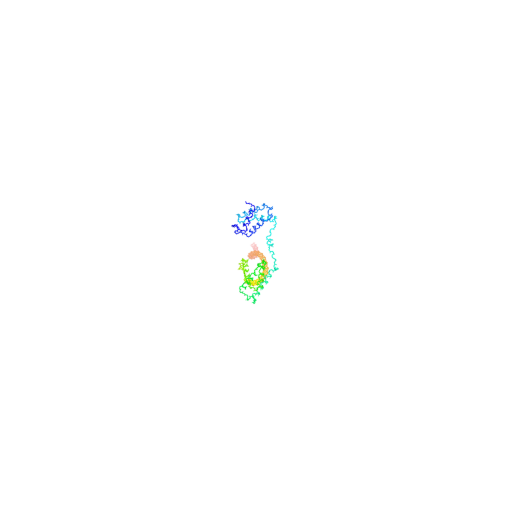 C CA . ASP A 1 88 ? -54.662 21.684 52.453 1.00 46.34 88 ASP A CA 1
ATOM 736 C C . ASP A 1 88 ? -55.586 20.665 53.141 1.00 46.34 88 ASP A C 1
ATOM 738 O O . ASP A 1 88 ? -55.901 20.823 54.323 1.00 46.34 88 ASP A O 1
ATOM 742 N N . TYR A 1 89 ? -55.989 19.612 52.422 1.00 45.03 89 TYR A N 1
ATOM 743 C CA . TYR A 1 89 ? -56.769 18.480 52.960 1.00 45.03 89 TYR A CA 1
ATOM 744 C C . TYR A 1 89 ? -56.132 17.826 54.203 1.00 45.03 89 TYR A C 1
ATOM 746 O O . TYR A 1 89 ? -56.798 17.117 54.946 1.00 45.03 89 TYR A O 1
ATOM 754 N N . GLU A 1 90 ? -54.849 18.074 54.458 1.00 45.84 90 GLU A N 1
ATOM 755 C CA . GLU A 1 90 ? -54.089 17.425 55.526 1.00 45.84 90 GLU A CA 1
ATOM 756 C C . GLU A 1 90 ? -54.377 17.987 56.932 1.00 45.84 90 GLU A C 1
ATOM 758 O O . GLU A 1 90 ? -54.038 17.347 57.921 1.00 45.84 90 GLU A O 1
ATOM 763 N N . LYS A 1 91 ? -55.001 19.170 57.070 1.00 44.03 91 LYS A N 1
ATOM 764 C CA . LYS A 1 91 ? -55.028 19.891 58.363 1.00 44.03 91 LYS A CA 1
ATOM 765 C C . LYS A 1 91 ? -56.271 19.715 59.238 1.00 44.03 91 LYS A C 1
ATOM 767 O O . LYS A 1 91 ? -56.198 20.072 60.418 1.00 44.03 91 LYS A O 1
ATOM 772 N N . GLU A 1 92 ? -57.392 19.202 58.729 1.00 38.62 92 GLU A N 1
ATOM 773 C CA . GLU A 1 92 ? -58.617 19.053 59.544 1.00 38.62 92 GLU A CA 1
ATOM 774 C C . GLU A 1 92 ? -58.846 17.641 60.100 1.00 38.62 92 GLU A C 1
ATOM 776 O O . GLU A 1 92 ? -59.403 17.523 61.193 1.00 38.62 92 GLU A O 1
ATOM 781 N N . GLU A 1 93 ? -58.306 16.583 59.484 1.00 40.56 93 GLU A N 1
ATOM 782 C CA . GLU A 1 93 ? -58.308 15.246 60.107 1.00 40.56 93 GLU A CA 1
ATOM 783 C C . GLU A 1 93 ? -57.416 15.185 61.363 1.00 40.56 93 GLU A C 1
ATOM 785 O O . GLU A 1 93 ? -57.706 14.458 62.317 1.00 40.56 93 GLU A O 1
ATOM 790 N N . GLU A 1 94 ? -56.369 16.013 61.430 1.00 41.41 94 GLU A N 1
ATOM 791 C CA . GLU A 1 94 ? -55.403 15.998 62.535 1.00 41.41 94 GLU A CA 1
ATOM 792 C C . GLU A 1 94 ? -55.936 16.568 63.862 1.00 41.41 94 GLU A C 1
ATOM 794 O O . GLU A 1 94 ? -55.367 16.289 64.923 1.00 41.41 94 GLU A O 1
ATOM 799 N N . LYS A 1 95 ? -57.024 17.350 63.856 1.00 38.06 95 LYS A N 1
ATOM 800 C CA . LYS A 1 95 ? -57.482 18.065 65.065 1.00 38.06 95 LYS A CA 1
ATOM 801 C C . LYS A 1 95 ? -58.467 17.293 65.943 1.00 38.06 95 LYS A C 1
ATOM 803 O O . LYS A 1 95 ? -58.584 17.624 67.121 1.00 38.06 95 LYS A O 1
ATOM 808 N N . SER A 1 96 ? -59.098 16.231 65.444 1.00 42.69 96 SER A N 1
ATOM 809 C CA . SER A 1 96 ? -60.138 15.507 66.199 1.00 42.69 96 SER A CA 1
ATOM 810 C C . SER A 1 96 ? -59.692 14.169 66.803 1.00 42.69 96 SER A C 1
ATOM 812 O O . SER A 1 96 ? -60.463 13.553 67.537 1.00 42.69 96 SER A O 1
ATOM 814 N N . GLN A 1 97 ? -58.457 13.704 66.564 1.00 43.19 97 GLN A N 1
ATOM 815 C CA . GLN A 1 97 ? -57.990 12.397 67.069 1.00 43.19 97 GLN A CA 1
ATOM 816 C C . GLN A 1 97 ? -56.573 12.390 67.668 1.00 43.19 97 GLN A C 1
ATOM 818 O O . GLN A 1 97 ? -55.868 11.380 67.609 1.00 43.19 97 GLN A O 1
ATOM 823 N N . GLN A 1 98 ? -56.147 13.465 68.337 1.00 40.56 98 GLN A N 1
ATOM 824 C CA . GLN A 1 98 ? -54.962 13.407 69.206 1.00 40.56 98 GLN A CA 1
ATOM 825 C C . GLN A 1 98 ? -55.245 12.622 70.505 1.00 40.56 98 GLN A C 1
ATOM 827 O O . GLN A 1 98 ? -55.251 13.162 71.610 1.00 40.56 98 GLN A O 1
ATOM 832 N N . LYS A 1 99 ? -55.414 11.299 70.393 1.00 49.75 99 LYS A N 1
ATOM 833 C CA . LYS A 1 99 ? -54.943 10.383 71.439 1.00 49.75 99 LYS A CA 1
ATOM 834 C C . LYS A 1 99 ? -53.418 10.323 71.314 1.00 49.75 99 LYS A C 1
ATOM 836 O O . LYS A 1 99 ? -52.892 10.046 70.240 1.00 49.75 99 LYS A O 1
ATOM 841 N N . LYS A 1 100 ? -52.709 10.651 72.397 1.00 52.66 100 LYS A N 1
ATOM 842 C CA . LYS A 1 100 ? -51.237 10.659 72.490 1.00 52.66 100 LYS A CA 1
ATOM 843 C C . LYS A 1 100 ? -50.637 9.382 71.872 1.00 52.66 100 LYS A C 1
ATOM 845 O O . LYS A 1 100 ? -50.972 8.293 72.326 1.00 52.66 100 LYS A O 1
ATOM 850 N N . ARG A 1 101 ? -49.739 9.525 70.886 1.00 56.69 101 ARG A N 1
ATOM 851 C CA . ARG A 1 101 ? -48.942 8.416 70.321 1.00 56.69 101 ARG A CA 1
ATOM 852 C C . ARG A 1 101 ? -48.178 7.725 71.459 1.00 56.69 101 ARG A C 1
ATOM 854 O O . ARG A 1 101 ? -47.453 8.414 72.177 1.00 56.69 101 ARG A O 1
ATOM 861 N N . LYS A 1 102 ? -48.328 6.408 71.639 1.00 66.25 102 LYS A N 1
ATOM 862 C CA . LYS A 1 102 ? -47.693 5.689 72.762 1.00 66.25 102 LYS A CA 1
ATOM 863 C C . LYS A 1 102 ? -46.218 5.372 72.549 1.00 66.25 102 LYS A C 1
ATOM 865 O O . LYS A 1 102 ? -45.470 5.322 73.522 1.00 66.25 102 LYS A O 1
ATOM 870 N N . PHE A 1 103 ? -45.790 5.191 71.301 1.00 74.88 103 PHE A N 1
ATOM 871 C CA . PHE A 1 103 ? -44.406 4.852 70.965 1.00 74.88 103 PHE A CA 1
ATOM 872 C C . PHE A 1 103 ? -43.707 5.978 70.203 1.00 74.88 103 PHE A C 1
ATOM 874 O O . PHE A 1 103 ? -44.288 6.611 69.322 1.00 74.88 103 PHE A O 1
ATOM 881 N N . LEU A 1 104 ? -42.427 6.199 70.522 1.00 71.44 104 LEU A N 1
ATOM 882 C CA . LEU A 1 104 ? -41.572 7.168 69.825 1.00 71.44 104 LEU A CA 1
ATOM 883 C C . LEU A 1 104 ? -41.095 6.634 68.460 1.00 71.44 104 LEU A C 1
ATOM 885 O O . LEU A 1 104 ? -40.913 7.404 67.523 1.00 71.44 104 LEU A O 1
ATOM 889 N N . ASN A 1 105 ? -40.926 5.311 68.336 1.00 81.62 105 ASN A N 1
ATOM 890 C CA . ASN A 1 105 ? -40.539 4.637 67.096 1.00 81.62 105 ASN A CA 1
ATOM 891 C C . ASN A 1 105 ? -41.331 3.332 66.916 1.00 81.62 105 ASN A C 1
ATOM 893 O O . ASN A 1 105 ? -40.975 2.288 67.465 1.00 81.62 105 ASN A O 1
ATOM 897 N N . TYR A 1 106 ? -42.389 3.397 66.107 1.00 79.31 106 TYR A N 1
ATOM 898 C CA . TYR A 1 106 ? -43.263 2.257 65.819 1.0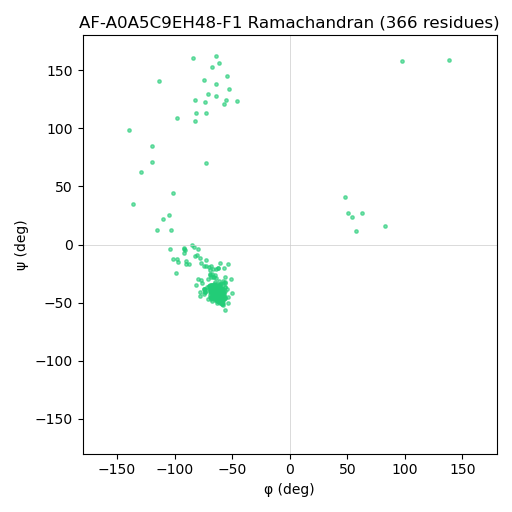0 79.31 106 TYR A CA 1
ATOM 899 C C . TYR A 1 106 ? -42.546 1.129 65.071 1.00 79.31 106 TYR A C 1
ATOM 901 O O . TYR A 1 106 ? -42.834 -0.035 65.313 1.00 79.31 106 TYR A O 1
ATOM 909 N N . SER A 1 107 ? -41.559 1.432 64.220 1.00 78.56 107 SER A N 1
ATOM 910 C CA . SER A 1 107 ? -40.794 0.403 63.497 1.00 78.56 107 SER A CA 1
ATOM 911 C C . SER A 1 107 ? -40.002 -0.494 64.455 1.00 78.56 107 SER A C 1
ATOM 913 O O . SER A 1 107 ? -39.963 -1.711 64.275 1.00 78.56 107 SER A O 1
ATOM 915 N N . ASN A 1 108 ? -39.415 0.093 65.502 1.00 82.31 108 ASN A N 1
ATOM 916 C CA . ASN A 1 108 ? -38.720 -0.665 66.542 1.00 82.31 108 ASN A CA 1
ATOM 917 C C . ASN A 1 108 ? -39.710 -1.375 67.475 1.00 82.31 108 ASN A C 1
ATOM 919 O O . ASN A 1 108 ? -39.537 -2.560 67.733 1.00 82.31 108 ASN A O 1
ATOM 923 N N . ALA A 1 109 ? -40.792 -0.709 67.889 1.00 82.69 109 ALA A N 1
ATOM 924 C CA . ALA A 1 109 ? -41.809 -1.319 68.749 1.00 82.69 109 ALA A CA 1
ATOM 925 C C . ALA A 1 109 ? -42.483 -2.544 68.097 1.00 82.69 109 ALA A C 1
ATOM 927 O O . ALA A 1 109 ? -42.709 -3.553 68.764 1.00 82.69 109 ALA A O 1
ATOM 928 N N . ILE A 1 110 ? -42.741 -2.497 66.783 1.00 82.44 110 ILE A N 1
ATOM 929 C CA . ILE A 1 110 ? -43.248 -3.635 66.000 1.00 82.44 110 ILE A CA 1
ATOM 930 C C . ILE A 1 110 ? -42.240 -4.793 66.008 1.00 82.44 110 ILE A C 1
ATOM 932 O O . ILE A 1 110 ? -42.625 -5.940 66.240 1.00 82.44 110 ILE A O 1
ATOM 936 N N . LYS A 1 111 ? -40.945 -4.509 65.795 1.00 84.88 111 LYS A N 1
ATOM 937 C CA . LYS A 1 111 ? -39.881 -5.528 65.851 1.00 84.88 111 LYS A CA 1
ATOM 938 C C . LYS A 1 111 ? -39.773 -6.166 67.238 1.00 84.88 111 LYS A C 1
ATOM 940 O O . LYS A 1 111 ? -39.641 -7.386 67.331 1.00 84.88 111 LYS A O 1
ATOM 945 N N . ASP A 1 112 ? -39.866 -5.365 68.294 1.00 86.00 112 ASP A N 1
ATOM 946 C CA . ASP A 1 112 ? -39.773 -5.836 69.675 1.00 86.00 112 ASP A CA 1
ATOM 947 C C . ASP A 1 112 ? -40.970 -6.713 70.050 1.00 86.00 112 ASP A C 1
ATOM 949 O O . ASP A 1 112 ? -40.786 -7.805 70.589 1.00 86.00 112 ASP A O 1
ATOM 953 N N . LEU A 1 113 ? -42.193 -6.289 69.709 1.00 84.62 113 LEU A N 1
ATOM 954 C CA . LEU A 1 113 ? -43.400 -7.084 69.940 1.00 84.62 113 LEU A CA 1
ATOM 955 C C . LEU A 1 113 ? -43.361 -8.403 69.156 1.00 84.62 113 LEU A C 1
ATOM 957 O O . LEU A 1 113 ? -43.650 -9.460 69.714 1.00 84.62 113 LEU A O 1
ATOM 961 N N . ARG A 1 114 ? -42.923 -8.370 67.891 1.00 84.44 114 ARG A N 1
ATOM 962 C CA . ARG A 1 114 ? -42.729 -9.579 67.076 1.00 84.44 114 ARG A CA 1
ATOM 963 C C . ARG A 1 114 ? -41.770 -10.556 67.753 1.00 84.44 114 ARG A C 1
ATOM 965 O O . ARG A 1 114 ? -42.071 -11.744 67.849 1.00 84.44 114 ARG A O 1
ATOM 972 N N . LYS A 1 115 ? -40.629 -10.064 68.242 1.00 85.94 115 LYS A N 1
ATOM 973 C CA . LYS A 1 115 ? -39.634 -10.894 68.926 1.00 85.94 115 LYS A CA 1
ATOM 974 C C . LYS A 1 115 ? -40.195 -11.494 70.219 1.00 85.94 115 LYS A C 1
ATOM 976 O O . LYS A 1 115 ? -39.980 -12.677 70.462 1.00 85.94 115 LYS A O 1
ATOM 981 N N . LYS A 1 116 ? -40.949 -10.720 71.009 1.00 85.56 116 LYS A N 1
ATOM 982 C CA . LYS A 1 116 ? -41.623 -11.211 72.226 1.00 85.56 116 LYS A CA 1
ATOM 983 C C . LYS A 1 116 ? -42.583 -12.362 71.922 1.00 85.56 116 LYS A C 1
ATOM 985 O O . LYS A 1 116 ? -42.483 -13.403 72.562 1.00 85.56 116 LYS A O 1
ATOM 990 N N . ILE A 1 117 ? -43.442 -12.216 70.911 1.00 84.19 117 ILE A N 1
ATOM 991 C CA . ILE A 1 117 ? -44.414 -13.257 70.542 1.00 84.19 117 ILE A CA 1
ATOM 992 C C . ILE A 1 117 ? -43.714 -14.510 69.994 1.00 84.19 117 ILE A C 1
ATOM 994 O O . ILE A 1 117 ? -44.094 -15.622 70.349 1.00 84.19 117 ILE A O 1
ATOM 998 N N . GLN A 1 118 ? -42.666 -14.358 69.175 1.00 84.62 118 GLN A N 1
ATOM 999 C CA . GLN A 1 118 ? -41.885 -15.500 68.677 1.00 84.62 118 GLN A CA 1
ATOM 1000 C C . GLN A 1 118 ? -41.209 -16.277 69.813 1.00 84.62 118 GLN A C 1
ATOM 1002 O O . GLN A 1 118 ? -41.285 -17.502 69.841 1.00 84.62 118 GLN A O 1
ATOM 1007 N N . ILE A 1 119 ? -40.595 -15.570 70.769 1.00 85.88 119 ILE A N 1
ATOM 1008 C CA . ILE A 1 119 ? -39.979 -16.191 71.949 1.00 85.88 119 ILE A CA 1
ATOM 1009 C C . ILE A 1 119 ? -41.040 -16.896 72.798 1.00 85.88 119 ILE A C 1
ATOM 1011 O O . ILE A 1 119 ? -40.815 -18.022 73.236 1.00 85.88 119 ILE A O 1
ATOM 1015 N N . LEU A 1 120 ? -42.201 -16.266 73.004 1.00 84.12 120 LEU A N 1
ATOM 1016 C CA . LEU A 1 120 ? -43.306 -16.857 73.753 1.00 84.12 120 LEU A CA 1
ATOM 1017 C C . LEU A 1 120 ? -43.758 -18.173 73.113 1.00 84.12 120 LEU A C 1
ATOM 1019 O O . LEU A 1 120 ? -43.788 -19.183 73.807 1.00 84.12 120 LEU A O 1
ATOM 1023 N N . LEU A 1 121 ? -44.034 -18.186 71.805 1.00 83.00 121 LEU A N 1
ATOM 1024 C CA . LEU A 1 121 ? -44.475 -19.383 71.075 1.00 83.00 121 LEU A CA 1
ATOM 1025 C C . LEU A 1 121 ? -43.443 -20.520 71.087 1.00 83.00 121 LEU A C 1
ATOM 1027 O O . LEU A 1 121 ? -43.827 -21.684 71.101 1.00 83.00 121 LEU A O 1
ATOM 1031 N N . GLN A 1 122 ? -42.148 -20.199 71.119 1.00 83.25 122 GLN A N 1
ATOM 1032 C CA . GLN A 1 122 ? -41.063 -21.185 71.218 1.00 83.25 122 GLN A CA 1
ATOM 1033 C C . GLN A 1 122 ? -40.794 -21.657 72.657 1.00 83.25 122 GLN A C 1
ATOM 1035 O O . GLN A 1 122 ? -40.029 -22.597 72.866 1.00 83.25 122 GLN A O 1
ATOM 1040 N N . SER A 1 123 ? -41.391 -21.010 73.660 1.00 83.19 123 SER A N 1
ATOM 1041 C CA . SER A 1 123 ? -41.178 -21.346 75.067 1.00 83.19 123 SER A CA 1
ATOM 1042 C C . SER A 1 123 ? -42.081 -22.502 75.539 1.00 83.19 123 SER A C 1
ATOM 1044 O O . SER A 1 123 ? -43.142 -22.754 74.954 1.00 83.19 123 SER A O 1
ATOM 1046 N N . PRO A 1 124 ? -41.734 -23.176 76.654 1.00 77.56 124 PRO A N 1
ATOM 1047 C CA . PRO A 1 124 ? -42.610 -24.162 77.298 1.00 77.56 124 PRO A CA 1
ATOM 1048 C C . PRO A 1 124 ? -43.991 -23.601 77.682 1.00 77.56 124 PRO A C 1
ATOM 1050 O O . PRO A 1 124 ? -44.980 -24.329 77.725 1.00 77.56 124 PRO A O 1
ATOM 1053 N N . LEU A 1 125 ? -44.071 -22.290 77.939 1.00 77.12 125 LEU A N 1
ATOM 1054 C CA . LEU A 1 125 ? -45.326 -21.596 78.232 1.00 77.12 125 LEU A CA 1
ATOM 1055 C C . LEU A 1 125 ? -46.178 -21.414 76.974 1.00 77.12 125 LEU A C 1
ATOM 1057 O O . LEU A 1 125 ? -47.376 -21.636 77.029 1.00 77.12 125 LEU A O 1
ATOM 1061 N N . GLY A 1 126 ? -45.580 -21.073 75.829 1.00 76.75 126 GLY A N 1
ATOM 1062 C CA . GLY A 1 126 ? -46.319 -20.934 74.570 1.00 76.75 126 GLY A CA 1
ATOM 1063 C C . GLY A 1 126 ? -46.824 -22.263 74.026 1.00 76.75 126 GLY A C 1
ATOM 1064 O O . GLY A 1 126 ? -47.962 -22.352 73.574 1.00 76.75 126 GLY A O 1
ATOM 1065 N N . THR A 1 127 ? -46.009 -23.313 74.128 1.00 78.12 127 THR A N 1
ATOM 1066 C CA . THR A 1 127 ? -46.359 -24.669 73.668 1.00 78.12 127 THR A CA 1
ATOM 1067 C C . THR A 1 127 ? -47.428 -25.349 74.529 1.00 78.12 127 THR A C 1
ATOM 1069 O O . THR A 1 127 ? -48.097 -26.259 74.047 1.00 78.12 127 THR A O 1
ATOM 1072 N N . SER A 1 128 ? -47.638 -24.881 75.765 1.00 79.25 128 SER A N 1
ATOM 1073 C CA . SER A 1 128 ? -48.714 -25.335 76.661 1.00 79.25 128 SER A CA 1
ATOM 1074 C C . SER A 1 128 ? -50.004 -24.509 76.560 1.00 79.25 128 SER A C 1
ATOM 1076 O O . SER A 1 128 ? -51.003 -24.860 77.192 1.00 79.25 128 SER A O 1
ATOM 1078 N N . LEU A 1 129 ? -50.023 -23.444 75.745 1.00 79.81 129 LEU A N 1
ATOM 1079 C CA . LEU A 1 129 ? -51.248 -22.707 75.431 1.00 79.81 129 LEU A CA 1
ATOM 1080 C C . LEU A 1 129 ? -52.216 -23.571 74.601 1.00 79.81 129 LEU A C 1
ATOM 1082 O O . LEU A 1 129 ? -51.774 -24.421 73.828 1.00 79.81 129 LEU A O 1
ATOM 1086 N N . PRO A 1 130 ? -53.537 -23.323 74.682 1.00 82.00 130 PRO A N 1
ATOM 1087 C CA . PRO A 1 130 ? -54.504 -23.961 73.791 1.00 82.00 130 PRO A CA 1
ATOM 1088 C C . PRO A 1 130 ? -54.155 -23.743 72.308 1.00 82.00 130 PRO A C 1
ATOM 1090 O O . PRO A 1 130 ? -53.717 -22.662 71.928 1.00 82.00 130 PRO A O 1
ATOM 1093 N N . GLU A 1 131 ? -54.419 -24.724 71.447 1.00 77.81 131 GLU A N 1
ATOM 1094 C CA . GLU A 1 131 ? -54.097 -24.667 70.006 1.00 77.81 131 GLU A CA 1
ATOM 1095 C C . GLU A 1 131 ? -54.677 -23.417 69.319 1.00 77.81 131 GLU A C 1
ATOM 1097 O O . GLU A 1 131 ? -53.959 -22.652 68.681 1.00 77.81 131 GLU A O 1
ATOM 1102 N N . LYS A 1 132 ? -55.948 -23.098 69.599 1.00 75.38 132 LYS A N 1
ATOM 1103 C CA . LYS A 1 132 ? -56.601 -21.861 69.125 1.00 75.38 132 LYS A CA 1
ATOM 1104 C C . LYS A 1 132 ? -55.882 -20.586 69.576 1.00 75.38 132 LYS A C 1
ATOM 1106 O O . LYS A 1 132 ? -55.931 -19.565 68.899 1.00 75.38 132 LYS A O 1
ATOM 1111 N N . THR A 1 133 ? -55.243 -20.621 70.743 1.00 75.06 133 THR A N 1
ATOM 1112 C CA . THR A 1 133 ? -54.477 -19.497 71.288 1.00 75.06 133 THR A CA 1
ATOM 1113 C C . THR A 1 133 ? -53.163 -19.329 70.521 1.00 75.06 133 THR A C 1
ATOM 1115 O O . THR A 1 133 ? -52.770 -18.208 70.194 1.00 75.06 133 THR A O 1
ATOM 1118 N N . GLN A 1 134 ? -52.501 -20.437 70.188 1.00 77.81 134 GLN A N 1
ATOM 1119 C CA . GLN A 1 134 ? -51.286 -20.438 69.373 1.00 77.81 134 GLN A CA 1
ATOM 1120 C C . GLN A 1 134 ? -51.573 -19.943 67.948 1.00 77.81 134 GLN A C 1
ATOM 1122 O O . GLN A 1 134 ? -50.869 -19.058 67.464 1.00 77.81 134 GLN A O 1
ATOM 1127 N N . GLU A 1 135 ? -52.652 -20.412 67.316 1.00 77.69 135 GLU A N 1
ATOM 1128 C CA . GLU A 1 135 ? -53.103 -19.959 65.989 1.00 77.69 135 GLU A CA 1
ATOM 1129 C C . GLU A 1 135 ? -53.359 -18.447 65.942 1.00 77.69 135 GLU A C 1
ATOM 1131 O O . GLU A 1 135 ? -52.919 -17.749 65.023 1.00 77.69 135 GLU A O 1
ATOM 1136 N N . SER A 1 136 ? -54.017 -17.903 66.963 1.00 76.88 136 SER A N 1
ATOM 1137 C CA . SER A 1 136 ? -54.285 -16.469 67.064 1.00 76.88 136 SER A CA 1
ATOM 1138 C C . SER A 1 136 ? -53.014 -15.640 67.274 1.00 76.88 136 SER A C 1
ATOM 1140 O O . SER A 1 136 ? -52.883 -14.550 66.714 1.00 76.88 136 SER A O 1
ATOM 1142 N N . LEU A 1 137 ? -52.032 -16.144 68.025 1.00 79.44 137 LEU A N 1
ATOM 1143 C CA . LEU A 1 137 ? -50.725 -15.492 68.170 1.00 79.44 137 LEU A CA 1
ATOM 1144 C C . LEU A 1 137 ? -49.899 -15.547 66.873 1.00 79.44 137 LEU A C 1
ATOM 1146 O O . LEU A 1 137 ? -49.224 -14.573 66.537 1.00 79.44 137 LEU A O 1
ATOM 1150 N N . ILE A 1 138 ? -49.992 -16.638 66.110 1.00 79.56 138 ILE A N 1
ATOM 1151 C CA . ILE A 1 138 ? -49.391 -16.758 64.771 1.00 79.56 138 ILE A CA 1
ATOM 1152 C C . ILE A 1 138 ? -50.054 -15.771 63.800 1.00 79.56 138 ILE A C 1
ATOM 1154 O O . ILE A 1 138 ? -49.375 -15.068 63.051 1.00 79.56 138 ILE A O 1
ATOM 1158 N N . THR A 1 139 ? -51.376 -15.639 63.867 1.00 78.94 139 THR A N 1
ATOM 1159 C CA . THR A 1 139 ? -52.133 -14.665 63.072 1.00 78.94 139 THR A CA 1
ATOM 1160 C C . THR A 1 139 ? -51.723 -13.229 63.416 1.00 78.94 139 THR A C 1
ATOM 1162 O O . THR A 1 139 ? -51.482 -12.415 62.524 1.00 78.94 139 THR A O 1
ATOM 1165 N N . LEU A 1 140 ? -51.541 -12.921 64.704 1.00 79.75 140 LEU A N 1
ATOM 1166 C CA . LEU A 1 140 ? -50.991 -11.642 65.153 1.00 79.75 140 LEU A CA 1
ATOM 1167 C C . LEU A 1 140 ? -49.576 -11.396 64.599 1.00 79.75 140 LEU A C 1
ATOM 1169 O O . LEU A 1 140 ? -49.297 -10.297 64.121 1.00 79.75 140 LEU A O 1
ATOM 1173 N N . LEU A 1 141 ? -48.689 -12.398 64.617 1.00 80.75 141 LEU A N 1
ATOM 1174 C CA . LEU A 1 141 ? -47.345 -12.287 64.031 1.00 80.75 141 LEU A CA 1
ATOM 1175 C C . LEU A 1 141 ? -47.385 -11.934 62.543 1.00 80.75 141 LEU A C 1
ATOM 1177 O O . LEU A 1 141 ? -46.587 -11.110 62.092 1.00 80.75 141 LEU A O 1
ATOM 1181 N N . ASN A 1 142 ? -48.326 -12.510 61.798 1.00 78.31 142 ASN A N 1
ATOM 1182 C CA . ASN A 1 142 ? -48.515 -12.197 60.385 1.00 78.31 142 ASN A CA 1
ATOM 1183 C C . ASN A 1 142 ? -48.945 -10.737 60.187 1.00 78.31 142 ASN A C 1
ATOM 1185 O O . ASN A 1 142 ? -48.370 -10.047 59.345 1.00 78.31 142 ASN A O 1
ATOM 1189 N N . TYR A 1 143 ? -49.853 -10.219 61.021 1.00 77.44 143 TYR A N 1
ATOM 1190 C CA . TYR A 1 143 ? -50.225 -8.801 60.992 1.00 77.44 143 TYR A CA 1
ATOM 1191 C C . TYR A 1 143 ? -49.061 -7.866 61.356 1.00 77.44 143 TYR A C 1
ATOM 1193 O O . TYR A 1 143 ? -48.920 -6.800 60.756 1.00 77.44 143 TYR A O 1
ATOM 1201 N N . LEU A 1 144 ? -48.179 -8.264 62.280 1.00 78.56 144 LEU A N 1
ATOM 1202 C CA . LEU A 1 144 ? -46.986 -7.485 62.644 1.00 78.56 144 LEU A CA 1
ATOM 1203 C C . LEU A 1 144 ? -45.927 -7.412 61.532 1.00 78.56 144 LEU A C 1
ATOM 1205 O O . LEU A 1 144 ? -45.078 -6.521 61.561 1.00 78.56 144 LEU A O 1
ATOM 1209 N N . ASN A 1 145 ? -45.973 -8.305 60.541 1.00 74.56 145 ASN A N 1
ATOM 1210 C CA . ASN A 1 145 ? -45.088 -8.262 59.374 1.00 74.56 145 ASN A CA 1
ATOM 1211 C C . ASN A 1 145 ? -45.575 -7.302 58.275 1.00 74.56 145 ASN A C 1
ATOM 1213 O O . ASN A 1 145 ? -44.877 -7.122 57.277 1.00 74.56 145 ASN A O 1
ATOM 1217 N N . HIS A 1 146 ? -46.735 -6.662 58.451 1.00 70.31 146 HIS A N 1
ATOM 1218 C CA . HIS A 1 146 ? -47.317 -5.804 57.428 1.00 70.31 146 HIS A CA 1
ATOM 1219 C C . HIS A 1 146 ? -46.533 -4.481 57.253 1.00 70.31 146 HIS A C 1
ATOM 1221 O O . HIS A 1 146 ? -46.306 -3.772 58.242 1.00 70.31 146 HIS A O 1
ATOM 1227 N N . PRO A 1 147 ? -46.148 -4.085 56.019 1.00 68.44 147 PRO A N 1
ATOM 1228 C CA . PRO A 1 147 ? -45.370 -2.864 55.775 1.00 68.44 147 PRO A CA 1
ATOM 1229 C C . PRO A 1 147 ? -46.098 -1.590 56.239 1.00 68.44 147 PRO A C 1
ATOM 1231 O O . PRO A 1 147 ? -45.477 -0.728 56.866 1.00 68.44 147 PRO A O 1
ATOM 1234 N N . ASP A 1 148 ? -47.419 -1.527 56.046 1.00 67.62 148 ASP A N 1
ATOM 1235 C CA . ASP A 1 148 ? -48.256 -0.375 56.432 1.00 67.62 148 ASP A CA 1
ATOM 1236 C C . ASP A 1 148 ? -48.633 -0.325 57.913 1.00 67.62 148 ASP A C 1
ATOM 1238 O O . ASP A 1 148 ? -49.226 0.645 58.385 1.00 67.62 148 ASP A O 1
ATOM 1242 N N . LEU A 1 149 ? -48.263 -1.330 58.710 1.00 72.25 149 LEU A N 1
ATOM 1243 C CA . LEU A 1 149 ? -48.472 -1.222 60.152 1.00 72.25 149 LEU A CA 1
ATOM 1244 C C . LEU A 1 149 ? -47.633 -0.076 60.745 1.00 72.25 149 LEU A C 1
ATOM 1246 O O . LEU A 1 149 ? -48.039 0.579 61.703 1.00 72.25 149 LEU A O 1
ATOM 1250 N N . LYS A 1 150 ? -46.493 0.229 60.112 1.00 69.94 150 LYS A N 1
ATOM 1251 C CA . LYS A 1 150 ? -45.633 1.372 60.452 1.00 69.94 150 LYS A CA 1
ATOM 1252 C C . LYS A 1 150 ? -46.287 2.718 60.136 1.00 69.94 150 LYS A C 1
ATOM 1254 O O . LYS A 1 150 ? -45.960 3.707 60.787 1.00 69.94 150 LYS A O 1
ATOM 1259 N N . THR A 1 151 ? -47.183 2.757 59.150 1.00 70.00 151 THR A N 1
ATOM 1260 C CA . THR A 1 151 ? -47.882 3.972 58.708 1.00 70.00 151 THR A CA 1
ATOM 1261 C C . THR A 1 151 ? -49.218 4.170 59.428 1.00 70.00 151 THR A C 1
ATOM 1263 O O . THR A 1 151 ? -49.791 5.253 59.351 1.00 70.00 151 THR A O 1
ATOM 1266 N N . ARG A 1 152 ? -49.673 3.187 60.227 1.00 74.44 152 ARG A N 1
ATOM 1267 C CA . ARG A 1 152 ? -50.905 3.251 61.039 1.00 74.44 152 ARG A CA 1
ATOM 1268 C C . ARG A 1 152 ? -50.647 3.095 62.556 1.00 74.44 152 ARG A C 1
ATOM 1270 O O . ARG A 1 152 ? -51.064 2.097 63.149 1.00 74.44 152 ARG A O 1
ATOM 1277 N N . PRO A 1 153 ? -50.034 4.099 63.223 1.00 74.88 153 PRO A N 1
ATOM 1278 C CA . PRO A 1 153 ? -49.699 4.083 64.655 1.00 74.88 153 PRO A CA 1
ATOM 1279 C C . PRO A 1 153 ? -50.838 3.686 65.602 1.00 74.88 153 PRO A C 1
ATOM 1281 O O . PRO A 1 153 ? -50.635 2.915 66.531 1.00 74.88 153 PRO A O 1
ATOM 1284 N N . GLN A 1 154 ? -52.052 4.180 65.347 1.00 74.69 154 GLN A N 1
ATOM 1285 C CA . GLN A 1 154 ? -53.220 3.918 66.195 1.00 74.69 154 GLN A CA 1
ATOM 1286 C C . GLN A 1 154 ? -53.613 2.435 66.197 1.00 74.69 154 GLN A C 1
ATOM 1288 O O . GLN A 1 154 ? -53.999 1.891 67.227 1.00 74.69 154 GLN A O 1
ATOM 1293 N N . LEU A 1 155 ? -53.480 1.770 65.045 1.00 75.06 155 LEU A N 1
ATOM 1294 C CA . LEU A 1 155 ? -53.785 0.350 64.907 1.00 75.06 155 LEU A CA 1
ATOM 1295 C C . LEU A 1 155 ? -52.759 -0.495 65.674 1.00 75.06 155 LEU A C 1
ATOM 1297 O O . LEU A 1 155 ? -53.131 -1.465 66.331 1.00 75.06 155 LEU A O 1
ATOM 1301 N N . PHE A 1 156 ? -51.485 -0.088 65.649 1.00 81.50 156 PHE A N 1
ATOM 1302 C CA . PHE A 1 156 ? -50.440 -0.713 66.457 1.00 81.50 156 PHE A CA 1
ATOM 1303 C C . PHE A 1 156 ? -50.635 -0.484 67.962 1.00 81.50 156 PHE A C 1
ATOM 1305 O O . PHE A 1 156 ? -50.457 -1.415 68.741 1.00 81.50 156 PHE A O 1
ATOM 1312 N N . ASP A 1 157 ? -51.041 0.715 68.381 1.00 80.62 157 ASP A N 1
ATOM 1313 C CA . ASP A 1 157 ? -51.334 1.008 69.790 1.00 80.62 157 ASP A CA 1
ATOM 1314 C C . ASP A 1 157 ? -52.475 0.125 70.324 1.00 80.62 157 ASP A C 1
ATOM 1316 O O . ASP A 1 157 ? -52.363 -0.431 71.420 1.00 80.62 157 ASP A O 1
ATOM 1320 N 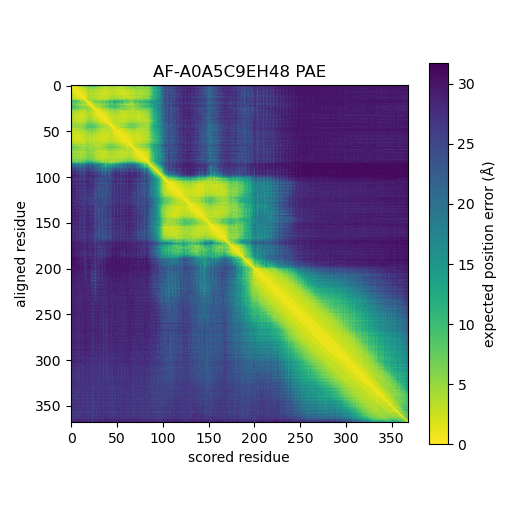N . GLU A 1 158 ? -53.544 -0.061 69.538 1.00 77.69 158 GLU A N 1
ATOM 1321 C CA . GLU A 1 158 ? -54.648 -0.980 69.859 1.00 77.69 158 GLU A CA 1
ATOM 1322 C C . GLU A 1 158 ? -54.162 -2.437 69.961 1.00 77.69 158 GLU A C 1
ATOM 1324 O O . GLU A 1 158 ? -54.481 -3.135 70.926 1.00 77.69 158 GLU A O 1
ATOM 1329 N N . LEU A 1 159 ? -53.355 -2.883 68.993 1.00 76.88 159 LEU A N 1
ATOM 1330 C CA . LEU A 1 159 ? -52.745 -4.216 68.958 1.00 76.88 159 LEU A CA 1
ATOM 1331 C C . LEU A 1 159 ? -51.882 -4.491 70.192 1.00 76.88 159 LEU A C 1
ATOM 1333 O O . LEU A 1 159 ? -52.033 -5.523 70.848 1.00 76.88 159 LEU A O 1
ATOM 1337 N N . TYR A 1 160 ? -50.987 -3.561 70.511 1.00 83.31 160 TYR A N 1
ATOM 1338 C CA . TYR A 1 160 ? -50.040 -3.695 71.607 1.00 83.31 160 TYR A CA 1
ATOM 1339 C C . TYR A 1 160 ? -50.753 -3.702 72.966 1.00 83.31 160 TYR A C 1
ATOM 1341 O O . TYR A 1 160 ? -50.444 -4.528 73.822 1.00 83.31 160 TYR A O 1
ATOM 1349 N N . GLU A 1 161 ? -51.754 -2.837 73.169 1.00 81.81 161 GLU A N 1
ATOM 1350 C CA . GLU A 1 161 ? -52.574 -2.846 74.389 1.00 81.81 161 GLU A CA 1
ATOM 1351 C C . GLU A 1 161 ? -53.289 -4.175 74.618 1.00 81.81 161 GLU A C 1
ATOM 1353 O O . GLU A 1 161 ? -53.425 -4.627 75.755 1.00 81.81 161 GLU A O 1
ATOM 1358 N N . ILE A 1 162 ? -53.811 -4.763 73.547 1.00 72.81 162 ILE A N 1
ATOM 1359 C CA . ILE A 1 162 ? -54.582 -5.998 73.624 1.00 72.81 162 ILE A CA 1
ATOM 1360 C C . ILE A 1 162 ? -53.657 -7.185 73.867 1.00 72.81 162 ILE A C 1
ATOM 1362 O O . ILE A 1 162 ? -53.992 -8.036 74.690 1.00 72.81 162 ILE A O 1
ATOM 1366 N N . TYR A 1 163 ? -52.474 -7.191 73.250 1.00 82.50 163 TYR A N 1
ATOM 1367 C CA . TYR A 1 163 ? -51.422 -8.143 73.587 1.00 82.50 163 TYR A CA 1
ATOM 1368 C C . TYR A 1 163 ? -51.024 -8.035 75.066 1.00 82.50 163 TYR A C 1
ATOM 1370 O O . TYR A 1 163 ? -51.070 -9.040 75.763 1.00 82.50 163 TYR A O 1
ATOM 1378 N N . GLU A 1 164 ? -50.732 -6.839 75.592 1.00 80.81 164 GLU A N 1
ATOM 1379 C CA . GLU A 1 164 ? -50.365 -6.689 77.011 1.00 80.81 164 GLU A CA 1
ATOM 1380 C C . GLU A 1 164 ? -51.489 -7.103 77.969 1.00 80.81 164 GLU A C 1
ATOM 1382 O O . GLU A 1 164 ? -51.226 -7.662 79.032 1.00 80.81 164 GLU A O 1
ATOM 1387 N N . LYS A 1 165 ? -52.751 -6.815 77.630 1.00 79.94 165 LYS A N 1
ATOM 1388 C CA . LYS A 1 165 ? -53.904 -7.259 78.428 1.00 79.94 165 LYS A CA 1
ATOM 1389 C C . LYS A 1 165 ? -54.048 -8.779 78.399 1.00 79.94 165 LYS A C 1
ATOM 1391 O O . LYS A 1 165 ? -54.385 -9.363 79.423 1.00 79.94 165 LYS A O 1
ATOM 1396 N N . ALA A 1 166 ? -53.802 -9.408 77.252 1.00 76.81 166 ALA A N 1
ATOM 1397 C CA . ALA A 1 166 ? -53.831 -10.859 77.118 1.00 76.81 166 ALA A CA 1
ATOM 1398 C C . ALA A 1 166 ? -52.673 -11.513 77.886 1.00 76.81 166 ALA A C 1
ATOM 1400 O O . ALA A 1 166 ? -52.914 -12.446 78.644 1.00 76.81 166 ALA A O 1
ATOM 1401 N N . GLU A 1 167 ? -51.461 -10.971 77.766 1.00 79.25 167 GLU A N 1
ATOM 1402 C CA . GLU A 1 167 ? -50.256 -11.431 78.464 1.00 79.25 167 GLU A CA 1
ATOM 1403 C C . GLU A 1 167 ? -50.410 -11.335 79.990 1.00 79.25 167 GLU A C 1
ATOM 1405 O O . GLU A 1 167 ? -50.077 -12.275 80.699 1.00 79.25 167 GLU A O 1
ATOM 1410 N N . LYS A 1 168 ? -51.007 -10.250 80.506 1.00 80.12 168 LYS A N 1
ATOM 1411 C CA . LYS A 1 168 ? -51.297 -10.082 81.946 1.00 80.12 168 LYS A CA 1
ATOM 1412 C C . LYS A 1 168 ? -52.381 -11.021 82.483 1.00 80.12 168 LYS A C 1
ATOM 1414 O O . LYS A 1 168 ? -52.433 -11.243 83.687 1.00 80.12 168 LYS A O 1
ATOM 1419 N N . ASN A 1 169 ? -53.243 -11.538 81.611 1.00 74.75 169 ASN A N 1
ATOM 1420 C CA . ASN A 1 169 ? -54.331 -12.455 81.958 1.00 74.75 169 ASN A CA 1
ATOM 1421 C C . ASN A 1 169 ? -54.007 -13.908 81.550 1.00 74.75 169 ASN A C 1
ATOM 1423 O O . ASN A 1 169 ? -54.930 -14.677 81.262 1.00 74.75 169 ASN A O 1
ATOM 1427 N N . ASP A 1 170 ? -52.716 -14.261 81.458 1.00 67.94 170 ASP A N 1
ATOM 1428 C CA . ASP A 1 170 ? -52.193 -15.586 81.072 1.00 67.94 170 ASP A CA 1
ATOM 1429 C C . ASP A 1 170 ? -52.782 -16.146 79.766 1.00 67.94 170 ASP A C 1
ATOM 1431 O O . ASP A 1 170 ? -52.891 -17.352 79.565 1.00 67.94 170 ASP A O 1
ATOM 1435 N N . PHE A 1 171 ? -53.217 -15.268 78.858 1.00 68.12 171 PHE A N 1
ATOM 1436 C CA . PHE A 1 171 ? -53.921 -15.617 77.619 1.00 68.12 171 PHE A CA 1
ATOM 1437 C C . PHE A 1 171 ? -55.220 -16.435 77.824 1.00 68.12 171 PHE A C 1
ATOM 1439 O O . PHE A 1 171 ? -55.830 -16.884 76.851 1.00 68.12 171 PHE A O 1
ATOM 1446 N N . MET A 1 172 ? -55.715 -16.558 79.063 1.00 58.62 172 MET A N 1
ATOM 1447 C CA . MET A 1 172 ? -56.894 -17.359 79.430 1.00 58.62 172 MET A CA 1
ATOM 1448 C C . MET A 1 172 ? -58.223 -16.706 79.010 1.00 58.62 172 MET A C 1
ATOM 1450 O O . MET A 1 172 ? -59.236 -17.385 78.862 1.00 58.62 172 MET A O 1
ATOM 1454 N N . GLN A 1 173 ? -58.232 -15.394 78.738 1.00 59.25 173 GLN A N 1
ATOM 1455 C CA . GLN A 1 173 ? -59.389 -14.647 78.214 1.00 59.25 173 GLN A CA 1
ATOM 1456 C C . GLN A 1 173 ? -59.286 -14.385 76.695 1.00 59.25 173 GLN A C 1
ATOM 1458 O O . GLN A 1 173 ? -59.563 -13.291 76.199 1.00 59.25 173 GLN A O 1
ATOM 1463 N N . MET A 1 174 ? -58.901 -15.412 75.934 1.00 65.75 174 MET A N 1
ATOM 1464 C CA . MET A 1 174 ? -58.679 -15.372 74.478 1.00 65.75 174 MET A CA 1
ATOM 1465 C C . MET A 1 174 ? -59.910 -14.994 73.631 1.00 65.75 174 MET A C 1
ATOM 1467 O O . MET A 1 174 ? -59.760 -14.600 72.478 1.00 65.75 174 MET A O 1
ATOM 1471 N N . GLN A 1 175 ? -61.133 -15.039 74.174 1.00 62.81 175 GLN A N 1
ATOM 1472 C CA . GLN A 1 175 ? -62.336 -14.626 73.432 1.00 62.81 175 GLN A CA 1
ATOM 1473 C C . GLN A 1 175 ? -62.298 -13.144 73.022 1.00 62.81 175 GLN A C 1
ATOM 1475 O O . GLN A 1 175 ? -62.682 -12.809 71.902 1.00 62.81 175 GLN A O 1
ATOM 1480 N N . ALA A 1 176 ? -61.778 -12.265 73.886 1.00 60.12 176 ALA A N 1
ATOM 1481 C CA . ALA A 1 176 ? -61.618 -10.844 73.576 1.00 60.12 176 ALA A CA 1
ATOM 1482 C C . ALA A 1 176 ? -60.514 -10.599 72.529 1.00 60.12 176 ALA A C 1
ATOM 1484 O O . ALA A 1 176 ? -60.657 -9.731 71.669 1.00 60.12 176 ALA A O 1
ATOM 1485 N N . PHE A 1 177 ? -59.442 -11.398 72.571 1.00 66.94 177 PHE A N 1
ATOM 1486 C CA . PHE A 1 177 ? -58.333 -11.350 71.615 1.00 66.94 177 PHE A CA 1
ATOM 1487 C C . PHE A 1 177 ? -58.762 -11.843 70.224 1.00 66.94 177 PHE A C 1
ATOM 1489 O O . PHE A 1 177 ? -58.533 -11.160 69.231 1.00 66.94 177 PHE A O 1
ATOM 1496 N N . ASN A 1 178 ? -59.490 -12.960 70.157 1.00 66.50 178 ASN A N 1
ATOM 1497 C CA . ASN A 1 178 ? -60.027 -13.520 68.913 1.00 66.50 178 ASN A CA 1
ATOM 1498 C C . ASN A 1 178 ? -61.073 -12.604 68.268 1.00 66.50 178 ASN A C 1
ATOM 1500 O O . ASN A 1 178 ? -61.041 -12.378 67.061 1.00 66.50 178 ASN A O 1
ATOM 1504 N N . HIS A 1 179 ? -61.969 -12.011 69.065 1.00 65.50 179 HIS A N 1
ATOM 1505 C CA . HIS A 1 179 ? -62.923 -11.023 68.556 1.00 65.50 179 HIS A CA 1
ATOM 1506 C C . HIS A 1 179 ? -62.209 -9.796 67.963 1.00 65.50 179 HIS A C 1
ATOM 1508 O O . HIS A 1 179 ? -62.644 -9.244 66.952 1.00 65.50 179 HIS A O 1
ATOM 1514 N N . PHE A 1 180 ? -61.083 -9.388 68.556 1.00 64.94 180 PHE A N 1
ATOM 1515 C CA . PHE A 1 180 ? -60.273 -8.290 68.045 1.00 64.94 180 PHE A CA 1
ATOM 1516 C C . PHE A 1 180 ? -59.472 -8.657 66.789 1.00 64.94 180 PHE A C 1
ATOM 1518 O O . PHE A 1 180 ? -59.433 -7.849 65.866 1.00 64.94 180 PHE A O 1
ATOM 1525 N N . LEU A 1 181 ? -58.900 -9.861 66.698 1.00 65.81 181 LEU A N 1
ATOM 1526 C CA . LEU A 1 181 ? -58.249 -10.339 65.473 1.00 65.81 181 LEU A CA 1
ATOM 1527 C C . LEU A 1 181 ? -59.231 -10.426 64.302 1.00 65.81 181 LEU A C 1
ATOM 1529 O O . LEU A 1 181 ? -58.900 -9.963 63.217 1.00 65.81 181 LEU A O 1
ATOM 1533 N N . ASN A 1 182 ? -60.463 -10.881 64.538 1.00 67.62 182 ASN A N 1
ATOM 1534 C CA . ASN A 1 182 ? -61.521 -10.852 63.524 1.00 67.62 182 ASN A CA 1
ATOM 1535 C C . ASN A 1 182 ? -61.893 -9.410 63.133 1.00 67.62 182 ASN A C 1
ATOM 1537 O O . ASN A 1 182 ? -62.137 -9.108 61.969 1.00 67.62 182 ASN A O 1
ATOM 1541 N N . LYS A 1 183 ? -61.903 -8.471 64.089 1.00 66.50 183 LYS A N 1
ATOM 1542 C CA . LYS A 1 183 ? -62.119 -7.043 63.802 1.00 66.50 183 LYS A CA 1
ATOM 1543 C C . LYS A 1 183 ? -60.957 -6.428 63.017 1.00 66.50 183 LYS A C 1
ATOM 1545 O O . LYS A 1 183 ? -61.189 -5.546 62.193 1.00 66.50 183 LYS A O 1
ATOM 1550 N N . LEU A 1 184 ? -59.725 -6.867 63.262 1.00 62.16 184 LEU A N 1
ATOM 1551 C CA . LEU A 1 184 ? -58.551 -6.480 62.484 1.00 62.16 184 LEU A CA 1
ATOM 1552 C C . LEU A 1 184 ? -58.589 -7.068 61.084 1.00 62.16 184 LEU A C 1
ATOM 1554 O O . LEU A 1 184 ? -58.307 -6.341 60.146 1.00 62.16 184 LEU A O 1
ATOM 1558 N N . GLU A 1 185 ? -59.009 -8.318 60.933 1.00 62.69 185 GLU A N 1
ATOM 1559 C CA . GLU A 1 185 ? -59.228 -8.951 59.635 1.00 62.69 185 GLU A CA 1
ATOM 1560 C C . GLU A 1 185 ? -60.256 -8.170 58.802 1.00 62.69 185 GLU A C 1
ATOM 1562 O O . GLU A 1 185 ? -60.032 -7.914 57.623 1.00 62.69 185 GLU A O 1
ATOM 1567 N N . ILE A 1 186 ? -61.329 -7.678 59.433 1.00 60.97 186 ILE A N 1
ATOM 1568 C CA . ILE A 1 186 ? -62.318 -6.792 58.797 1.00 60.97 186 ILE A CA 1
ATOM 1569 C C . ILE A 1 186 ? -61.714 -5.413 58.471 1.00 60.97 186 ILE A C 1
ATOM 1571 O O . ILE A 1 186 ? -61.877 -4.918 57.357 1.00 60.97 186 ILE A O 1
ATOM 1575 N N . LYS A 1 187 ? -60.990 -4.782 59.410 1.00 61.88 187 LYS A N 1
ATOM 1576 C CA . LYS A 1 187 ? -60.345 -3.464 59.210 1.00 61.88 187 LYS A CA 1
ATOM 1577 C C . LYS A 1 187 ? -59.194 -3.498 58.190 1.00 61.88 187 LYS A C 1
ATOM 1579 O O . LYS A 1 187 ? -58.871 -2.468 57.604 1.00 61.88 187 LYS A O 1
ATOM 1584 N N . LEU A 1 188 ? -58.561 -4.652 57.998 1.00 57.41 188 LEU A N 1
ATOM 1585 C CA . LEU A 1 188 ? -57.463 -4.902 57.060 1.00 57.41 188 LEU A CA 1
ATOM 1586 C C . LEU A 1 188 ? -57.951 -5.661 55.811 1.00 57.41 188 LEU A C 1
ATOM 1588 O O . LEU A 1 188 ? -57.135 -6.144 55.033 1.00 57.41 188 LEU A O 1
ATOM 1592 N N . GLY A 1 189 ? -59.267 -5.772 55.597 1.00 60.00 189 GLY A N 1
ATOM 1593 C CA . GLY A 1 189 ? -59.866 -6.703 54.635 1.00 60.00 189 GLY A CA 1
ATOM 1594 C C . GLY A 1 189 ? -59.342 -6.612 53.195 1.00 60.00 189 GLY A C 1
ATOM 1595 O O . GLY A 1 189 ? -59.159 -7.645 52.551 1.00 60.00 189 GLY A O 1
ATOM 1596 N N . SER A 1 190 ? -59.054 -5.413 52.679 1.00 54.56 190 SER A N 1
ATOM 1597 C CA . SER A 1 190 ? -58.442 -5.238 51.350 1.00 54.56 190 SER A CA 1
ATOM 1598 C C . SER A 1 190 ? -56.965 -5.658 51.309 1.00 54.56 190 SER A C 1
ATOM 1600 O O . SER A 1 190 ? -56.543 -6.290 50.342 1.00 54.56 190 SER A O 1
ATOM 1602 N N . LEU A 1 191 ? -56.211 -5.412 52.386 1.00 51.31 191 LEU A N 1
ATOM 1603 C CA . LEU A 1 191 ? -54.788 -5.760 52.522 1.00 51.31 191 LEU A CA 1
ATOM 1604 C C . LEU A 1 191 ? -54.549 -7.278 52.536 1.00 51.31 191 LEU A C 1
ATOM 1606 O O . LEU A 1 191 ? -53.546 -7.753 52.014 1.00 51.31 191 LEU A O 1
ATOM 1610 N N . ASN A 1 192 ? -55.465 -8.072 53.101 1.00 53.44 192 ASN A N 1
ATOM 1611 C CA . ASN A 1 192 ? -55.288 -9.531 53.165 1.00 53.44 192 ASN A CA 1
ATOM 1612 C C . ASN A 1 192 ? -55.384 -10.194 51.770 1.00 53.44 192 ASN A C 1
ATOM 1614 O O . ASN A 1 192 ? -54.781 -11.237 51.514 1.00 53.44 192 ASN A O 1
ATOM 1618 N N . LYS A 1 193 ? -56.110 -9.570 50.828 1.00 58.53 193 LYS A N 1
ATOM 1619 C CA . LYS A 1 193 ? -56.112 -9.981 49.412 1.00 58.53 193 LYS A CA 1
ATOM 1620 C C . LYS A 1 193 ? -54.813 -9.587 48.707 1.00 58.53 193 LYS A C 1
ATOM 1622 O O . LYS A 1 193 ? -54.296 -10.381 47.929 1.00 58.53 193 LYS A O 1
ATOM 1627 N N . GLU A 1 194 ? -54.263 -8.417 49.021 1.00 54.31 194 GLU A N 1
ATOM 1628 C CA . GLU A 1 194 ? -52.960 -7.971 48.514 1.00 54.31 194 GLU A CA 1
ATOM 1629 C C . GLU A 1 194 ? -51.810 -8.844 49.046 1.00 54.31 194 GLU A C 1
ATOM 1631 O O . GLU A 1 194 ? -50.908 -9.185 48.285 1.00 54.31 194 GLU A O 1
ATOM 1636 N N . MET A 1 195 ? -51.870 -9.327 50.294 1.00 53.88 195 MET A N 1
ATOM 1637 C CA . MET A 1 195 ? -50.873 -10.251 50.865 1.00 53.88 195 MET A CA 1
ATOM 1638 C C . MET A 1 195 ? -50.721 -11.556 50.076 1.00 53.88 195 MET A C 1
ATOM 1640 O O . MET A 1 195 ? -49.611 -12.066 49.974 1.00 53.88 195 MET A O 1
ATOM 1644 N N . LYS A 1 196 ? -51.795 -12.078 49.470 1.00 59.19 196 LYS A N 1
ATOM 1645 C CA . LYS A 1 196 ? -51.714 -13.266 48.599 1.00 59.19 196 LYS A CA 1
ATOM 1646 C C . LYS A 1 196 ? -51.066 -12.988 47.238 1.00 59.19 196 LYS A C 1
ATOM 1648 O O . LYS A 1 196 ? -50.759 -13.933 46.524 1.00 59.19 196 LYS A O 1
ATOM 1653 N N . SER A 1 197 ? -50.892 -11.718 46.867 1.00 57.47 197 SER A N 1
ATOM 1654 C CA . SER A 1 197 ? -50.268 -11.302 45.603 1.00 57.47 197 SER A CA 1
ATOM 1655 C C . SER A 1 197 ? -48.786 -10.939 45.734 1.00 57.47 197 SER A C 1
ATOM 1657 O O . SER A 1 197 ? -48.095 -10.812 44.724 1.00 57.47 197 SER A O 1
ATOM 1659 N N . PHE A 1 198 ? -48.278 -10.774 46.959 1.00 56.59 198 PHE A N 1
ATOM 1660 C CA . PHE A 1 198 ? -46.866 -10.484 47.180 1.00 56.59 198 PHE A CA 1
ATOM 1661 C C . PHE A 1 198 ? -46.046 -11.767 47.149 1.00 56.59 198 PHE A C 1
ATOM 1663 O O . PHE A 1 198 ? -46.285 -12.675 47.944 1.00 56.59 198 PHE A O 1
ATOM 1670 N N . LYS A 1 199 ? -45.032 -11.788 46.276 1.00 63.94 199 LYS A N 1
ATOM 1671 C CA . LYS A 1 199 ? -44.010 -12.834 46.284 1.00 63.94 199 LYS A CA 1
ATOM 1672 C C . LYS A 1 199 ? -43.392 -12.967 47.670 1.00 63.94 199 LYS A C 1
ATOM 1674 O O . LYS A 1 199 ? -43.042 -11.952 48.294 1.00 63.94 199 LYS A O 1
ATOM 1679 N N . THR A 1 200 ? -43.260 -14.201 48.136 1.00 73.12 200 THR A N 1
ATOM 1680 C CA . THR A 1 200 ? -42.646 -14.501 49.429 1.00 73.12 200 THR A CA 1
ATOM 1681 C C . THR A 1 200 ? -41.171 -14.094 49.431 1.00 73.12 200 THR A C 1
ATOM 1683 O O . THR A 1 200 ? -40.554 -13.841 48.394 1.00 73.12 200 THR A O 1
ATOM 1686 N N . ILE A 1 201 ? -40.588 -13.967 50.624 1.00 72.12 201 ILE A N 1
ATOM 1687 C CA . ILE A 1 201 ? -39.152 -13.677 50.749 1.00 72.12 201 ILE A CA 1
ATOM 1688 C C . ILE A 1 201 ? -38.330 -14.811 50.122 1.00 72.12 201 ILE A C 1
ATOM 1690 O O . ILE A 1 201 ? -37.305 -14.530 49.515 1.00 72.12 201 ILE A O 1
ATOM 1694 N N . GLU A 1 202 ? -38.800 -16.055 50.228 1.00 73.38 202 GLU A N 1
ATOM 1695 C CA . GLU A 1 202 ? -38.172 -17.226 49.610 1.00 73.38 202 GLU A CA 1
ATOM 1696 C C . GLU A 1 202 ? -38.164 -17.132 48.083 1.00 73.38 202 GLU A C 1
ATOM 1698 O O . GLU A 1 202 ? -37.090 -17.218 47.501 1.00 73.38 202 GLU A O 1
ATOM 1703 N N . GLU A 1 203 ? -39.295 -16.812 47.448 1.00 76.06 203 GLU A N 1
ATOM 1704 C CA . GLU A 1 203 ? -39.358 -16.620 45.987 1.00 76.06 203 GLU A CA 1
ATOM 1705 C C . GLU A 1 203 ? -38.421 -15.503 45.506 1.00 76.06 203 GLU A C 1
ATOM 1707 O O . GLU A 1 203 ? -37.768 -15.627 44.476 1.00 76.06 203 GLU A O 1
ATOM 1712 N N . LYS A 1 204 ? -38.303 -14.407 46.267 1.00 80.38 204 LYS A N 1
ATOM 1713 C CA . LYS A 1 204 ? -37.350 -13.337 45.932 1.00 80.38 204 LYS A CA 1
ATOM 1714 C C . LYS A 1 204 ? -35.897 -13.765 46.110 1.00 80.38 204 LYS A C 1
ATOM 1716 O O . LYS A 1 204 ? -35.046 -13.282 45.373 1.00 80.38 204 LYS A O 1
ATOM 1721 N N . MET A 1 205 ? -35.592 -14.596 47.107 1.00 73.75 205 MET A N 1
ATOM 1722 C CA . MET A 1 205 ? -34.237 -15.122 47.288 1.00 73.75 205 MET A CA 1
ATOM 1723 C C . MET A 1 205 ? -33.863 -16.076 46.157 1.00 73.75 205 MET A C 1
ATOM 1725 O O . MET A 1 205 ? -32.743 -15.990 45.671 1.00 73.75 205 MET A O 1
ATOM 1729 N N . GLU A 1 206 ? -34.798 -16.911 45.709 1.00 86.69 206 GLU A N 1
ATOM 1730 C CA . GLU A 1 206 ? -34.602 -17.825 44.581 1.00 86.69 206 GLU A CA 1
ATOM 1731 C C . GLU A 1 206 ? -34.331 -17.049 43.279 1.00 86.69 206 GLU A C 1
ATOM 1733 O O . GLU A 1 206 ? -33.320 -17.292 42.626 1.00 86.69 206 GLU A O 1
ATOM 1738 N N . GLU A 1 207 ? -35.116 -16.004 42.979 1.00 87.25 207 GLU A N 1
ATOM 1739 C CA . GLU A 1 207 ? -34.855 -15.113 41.831 1.00 87.25 207 GLU A CA 1
ATOM 1740 C C . GLU A 1 207 ? -33.485 -14.421 41.913 1.00 87.25 207 GLU A C 1
ATOM 1742 O O . GLU A 1 207 ? -32.777 -14.301 40.912 1.00 87.25 207 GLU A O 1
ATOM 1747 N N . PHE A 1 208 ? -33.076 -13.985 43.109 1.00 89.88 208 PHE A N 1
ATOM 1748 C CA . PHE A 1 208 ? -31.754 -13.390 43.311 1.00 89.88 208 PHE A CA 1
ATOM 1749 C C . PHE A 1 208 ? -30.614 -14.397 43.123 1.00 89.88 208 PHE A C 1
ATOM 1751 O O . PHE A 1 208 ? -29.542 -14.021 42.642 1.00 89.88 208 PHE A O 1
ATOM 1758 N N . GLU A 1 209 ? -30.798 -15.655 43.528 1.00 90.00 209 GLU A N 1
ATOM 1759 C CA . GLU A 1 209 ? -29.806 -16.710 43.310 1.00 90.00 209 GLU A CA 1
ATOM 1760 C C . GLU A 1 209 ? -29.673 -17.054 41.824 1.00 90.00 209 GLU A C 1
ATOM 1762 O O . GLU A 1 209 ? -28.546 -17.179 41.336 1.00 90.00 209 GLU A O 1
ATOM 1767 N N . GLU A 1 210 ? -30.786 -17.106 41.091 1.00 92.75 210 GLU A N 1
ATOM 1768 C CA . GLU A 1 210 ? -30.792 -17.285 39.637 1.00 92.75 210 GLU A CA 1
ATOM 1769 C C . GLU A 1 210 ? -30.093 -16.125 38.912 1.00 92.75 210 GLU A C 1
ATOM 1771 O O . GLU A 1 210 ? -29.195 -16.362 38.099 1.00 92.75 210 GLU A O 1
ATOM 1776 N N . GLU A 1 211 ? -30.422 -14.868 39.237 1.00 94.00 211 GLU A N 1
ATOM 1777 C CA . GLU A 1 211 ? -29.742 -13.693 38.667 1.00 94.00 211 GLU A CA 1
ATOM 1778 C C . GLU A 1 211 ? -28.242 -13.707 38.967 1.00 94.00 211 GLU A C 1
ATOM 1780 O O . GLU A 1 211 ? -27.416 -13.401 38.104 1.00 94.00 211 GLU A O 1
ATOM 1785 N N . LYS A 1 212 ? -27.861 -14.080 40.191 1.00 93.88 212 LYS A N 1
ATOM 1786 C CA . LYS A 1 212 ? -26.455 -14.172 40.583 1.00 93.88 212 LYS A CA 1
ATOM 1787 C C . LYS A 1 212 ? -25.712 -15.217 39.753 1.00 93.88 212 LYS A C 1
ATOM 1789 O O . LYS A 1 212 ? -24.573 -14.955 39.361 1.00 93.88 212 LYS A O 1
ATOM 1794 N N . LEU A 1 213 ? -26.331 -16.366 39.483 1.00 95.06 213 LEU A N 1
ATOM 1795 C CA . LEU A 1 213 ? -25.745 -17.413 38.648 1.00 95.06 213 LEU A CA 1
ATOM 1796 C C . LEU A 1 213 ? -25.554 -16.918 37.207 1.00 95.06 213 LEU A C 1
ATOM 1798 O O . LEU A 1 213 ? -24.451 -17.008 36.671 1.00 95.06 213 LEU A O 1
ATOM 1802 N N . GLN A 1 214 ? -26.580 -16.288 36.626 1.00 95.44 214 GLN A N 1
ATOM 1803 C CA . GLN A 1 214 ? -26.512 -15.711 35.277 1.00 95.44 214 GLN A CA 1
ATOM 1804 C C . GLN A 1 214 ? -25.431 -14.628 35.164 1.00 95.44 214 GLN A C 1
ATOM 1806 O O . GLN A 1 214 ? -24.697 -14.564 34.178 1.00 95.44 214 GLN A O 1
ATOM 1811 N N . LEU A 1 215 ? -25.293 -13.777 36.185 1.00 95.81 215 LEU A N 1
ATOM 1812 C CA . LEU A 1 215 ? -24.242 -12.761 36.224 1.00 95.81 215 LEU A CA 1
ATOM 1813 C C . LEU A 1 215 ? -22.846 -13.385 36.308 1.00 95.81 215 LEU A C 1
ATOM 1815 O O . LEU A 1 215 ? -21.924 -12.883 35.666 1.00 95.81 215 LEU A O 1
ATOM 1819 N N . GLN A 1 216 ? -22.674 -14.469 37.067 1.00 95.44 216 GLN A N 1
ATOM 1820 C CA . GLN A 1 216 ? -21.400 -15.187 37.131 1.00 95.44 216 GLN A CA 1
ATOM 1821 C C . GLN A 1 216 ? -21.032 -15.813 35.784 1.00 95.44 216 GLN A C 1
ATOM 1823 O O . GLN A 1 216 ? -19.896 -15.647 35.339 1.00 95.44 216 GLN A O 1
ATOM 1828 N N . GLU A 1 217 ? -21.985 -16.454 35.108 1.00 96.19 217 GLU A N 1
ATOM 1829 C CA . GLU A 1 217 ? -21.785 -16.981 33.753 1.00 96.19 217 GLU A CA 1
ATOM 1830 C C . GLU A 1 217 ? -21.413 -15.861 32.778 1.00 96.19 217 GLU A C 1
ATOM 1832 O O . GLU A 1 217 ? -20.415 -15.956 32.064 1.00 96.19 217 GLU A O 1
ATOM 1837 N N . ARG A 1 218 ? -22.129 -14.731 32.824 1.00 96.50 218 ARG A N 1
ATOM 1838 C CA . ARG A 1 218 ? -21.844 -13.596 31.942 1.00 96.50 218 ARG A CA 1
ATOM 1839 C C . ARG A 1 218 ? -20.461 -12.992 32.180 1.00 96.50 218 ARG A C 1
ATOM 1841 O O . ARG A 1 218 ? -19.813 -12.567 31.224 1.00 96.50 218 ARG A O 1
ATOM 1848 N N . ILE A 1 219 ? -20.000 -12.938 33.429 1.00 95.50 219 ILE A N 1
ATOM 1849 C CA . ILE A 1 219 ? -18.643 -12.485 33.762 1.00 95.50 219 ILE A CA 1
ATOM 1850 C C . ILE A 1 219 ? -17.606 -13.447 33.177 1.00 95.50 219 ILE A C 1
ATOM 1852 O O . ILE A 1 219 ? -16.648 -12.989 32.555 1.00 95.50 219 ILE A O 1
ATOM 1856 N N . GLN A 1 220 ? -17.815 -14.755 33.325 1.00 96.31 220 GLN A N 1
ATOM 1857 C CA . GLN A 1 220 ? -16.924 -15.777 32.777 1.00 96.31 220 GLN A CA 1
ATOM 1858 C C . GLN A 1 220 ? -16.811 -15.657 31.246 1.00 96.31 220 GLN A C 1
ATOM 1860 O O . GLN A 1 220 ? -15.707 -15.682 30.697 1.00 96.31 220 GLN A O 1
ATOM 1865 N N . ASP A 1 221 ? -17.938 -15.461 30.560 1.00 97.38 221 ASP A N 1
ATOM 1866 C CA . ASP A 1 221 ? -17.978 -15.262 29.109 1.00 97.38 221 ASP A CA 1
ATOM 1867 C C . ASP A 1 221 ? -17.220 -14.005 28.682 1.00 97.38 221 ASP A C 1
ATOM 1869 O O . ASP A 1 221 ? -16.396 -14.056 27.768 1.00 97.38 221 ASP A O 1
ATOM 1873 N N . LEU A 1 222 ? -17.439 -12.883 29.375 1.00 96.88 222 LEU A N 1
ATOM 1874 C CA . LEU A 1 222 ? -16.741 -11.627 29.094 1.00 96.88 222 LEU A CA 1
ATOM 1875 C C . LEU A 1 222 ? -15.231 -11.733 29.342 1.00 96.88 222 LEU A C 1
ATOM 1877 O O . LEU A 1 222 ? -14.440 -11.122 28.622 1.00 96.88 222 LEU A O 1
ATOM 1881 N N . GLU A 1 223 ? -14.796 -12.504 30.338 1.00 96.62 223 GLU A N 1
ATOM 1882 C CA . GLU A 1 223 ? -13.373 -12.769 30.559 1.00 96.62 223 GLU A CA 1
ATOM 1883 C C . GLU A 1 223 ? -12.753 -13.591 29.427 1.00 96.62 223 GLU A C 1
ATOM 1885 O O . GLU A 1 223 ? -11.618 -13.316 29.019 1.00 96.62 223 GLU A O 1
ATOM 1890 N N . ASN A 1 224 ? -13.486 -14.572 28.901 1.00 96.00 224 ASN A N 1
ATOM 1891 C CA . ASN A 1 224 ? -13.054 -15.368 27.757 1.00 96.00 224 ASN A CA 1
ATOM 1892 C C . ASN A 1 224 ? -12.991 -14.517 26.482 1.00 96.00 224 ASN A C 1
ATOM 1894 O O . ASN A 1 224 ? -11.971 -14.534 25.792 1.00 96.00 224 ASN A O 1
ATOM 1898 N N . GLU A 1 225 ? -14.016 -13.706 26.217 1.00 97.56 225 GLU A N 1
ATOM 1899 C CA . GLU A 1 225 ? -14.059 -12.771 25.088 1.00 97.56 225 GLU A CA 1
ATOM 1900 C C . GLU A 1 225 ? -12.910 -11.756 25.167 1.00 97.56 225 GLU A C 1
ATOM 1902 O O . GLU A 1 225 ? -12.190 -11.532 24.195 1.00 97.56 225 GLU A O 1
ATOM 1907 N N . LYS A 1 226 ? -12.636 -11.214 26.358 1.00 97.06 226 LYS A N 1
ATOM 1908 C CA . LYS A 1 226 ? -11.504 -10.308 26.585 1.00 97.06 226 LYS A CA 1
ATOM 1909 C C . LYS A 1 226 ? -10.153 -10.972 26.313 1.00 97.06 226 LYS A C 1
ATOM 1911 O O . LYS A 1 226 ? -9.243 -10.306 25.818 1.00 97.06 226 LYS A O 1
ATOM 1916 N N . LYS A 1 227 ? -9.984 -12.253 26.659 1.00 96.50 227 LYS A N 1
ATOM 1917 C CA . LYS A 1 227 ? -8.759 -13.009 26.344 1.00 96.50 227 LYS A CA 1
ATOM 1918 C C . LYS A 1 227 ? -8.626 -13.236 24.839 1.00 96.50 227 LYS A C 1
ATOM 1920 O O . LYS A 1 227 ? -7.543 -12.995 24.316 1.00 96.50 227 LYS A O 1
ATOM 1925 N N . ALA A 1 228 ? -9.709 -13.619 24.164 1.00 97.50 228 ALA A N 1
ATOM 1926 C CA . ALA A 1 228 ? -9.730 -13.808 22.715 1.00 97.50 228 ALA A CA 1
ATOM 1927 C C . ALA A 1 228 ? -9.376 -12.509 21.972 1.00 97.50 228 ALA A C 1
ATOM 1929 O O . ALA A 1 228 ? -8.436 -12.496 21.185 1.00 97.50 228 ALA A O 1
ATOM 1930 N N . LEU A 1 229 ? -10.017 -11.391 22.326 1.00 97.75 229 LEU A N 1
ATOM 1931 C CA . LEU A 1 229 ? -9.727 -10.073 21.748 1.00 97.75 229 LEU A CA 1
ATOM 1932 C C . LEU A 1 229 ? -8.286 -9.616 21.997 1.00 97.75 229 LEU A C 1
ATOM 1934 O O . LEU A 1 229 ? -7.694 -8.917 21.177 1.00 97.75 229 LEU A O 1
ATOM 1938 N N . LYS A 1 230 ? -7.703 -9.977 23.145 1.00 97.44 230 LYS A N 1
ATOM 1939 C CA . LYS A 1 230 ? -6.303 -9.655 23.437 1.00 97.44 230 LYS A CA 1
ATOM 1940 C C . LYS A 1 230 ? -5.348 -10.438 22.536 1.00 97.44 230 LYS A C 1
ATOM 1942 O O . LYS A 1 230 ? -4.332 -9.872 22.137 1.00 97.44 230 LYS A O 1
ATOM 1947 N N . GLU A 1 231 ? -5.659 -11.697 22.240 1.00 97.12 231 GLU A N 1
ATOM 1948 C CA . GLU A 1 231 ? -4.851 -12.509 21.329 1.00 97.12 231 GLU A CA 1
ATOM 1949 C C . GLU A 1 231 ? -4.998 -12.028 19.885 1.00 97.12 231 GLU A C 1
ATOM 1951 O O . GLU A 1 231 ? -3.990 -11.751 19.246 1.00 97.12 231 GLU A O 1
ATOM 1956 N N . GLU A 1 232 ? -6.225 -11.779 19.421 1.00 97.62 232 GLU A N 1
ATOM 1957 C CA . GLU A 1 232 ? -6.489 -11.220 18.088 1.00 97.62 232 GLU A CA 1
ATOM 1958 C C . GLU A 1 232 ? -5.773 -9.877 17.889 1.00 97.62 232 GLU A C 1
ATOM 1960 O O . GLU A 1 232 ? -5.130 -9.635 16.869 1.00 97.62 232 GLU A O 1
ATOM 1965 N N . LYS A 1 233 ? -5.788 -9.006 18.907 1.00 97.50 233 LYS A N 1
ATOM 1966 C CA . LYS A 1 233 ? -5.032 -7.750 18.868 1.00 97.50 233 LYS A CA 1
ATOM 1967 C C . LYS A 1 233 ? -3.525 -7.986 18.716 1.00 97.50 233 LYS A C 1
ATOM 1969 O O . LYS A 1 233 ? -2.867 -7.232 18.001 1.00 97.50 233 LYS A O 1
ATOM 1974 N N . ARG A 1 234 ? -2.974 -8.994 19.398 1.00 97.12 234 ARG A N 1
ATOM 1975 C CA . ARG A 1 234 ? -1.550 -9.346 19.308 1.00 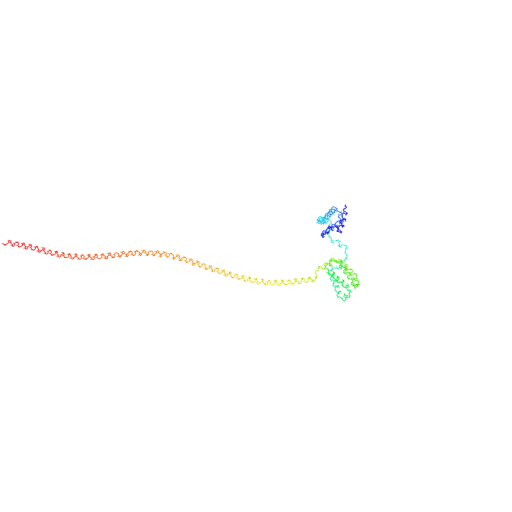97.12 234 ARG A CA 1
ATOM 1976 C C . ARG A 1 234 ? -1.207 -9.871 17.915 1.00 97.12 234 ARG A C 1
ATOM 1978 O O . ARG A 1 234 ? -0.178 -9.487 17.370 1.00 97.12 234 ARG A O 1
ATOM 1985 N N . GLU A 1 235 ? -2.064 -10.709 17.341 1.00 97.44 235 GLU A N 1
ATOM 1986 C CA . GLU A 1 235 ? -1.926 -11.212 15.970 1.00 97.44 235 GLU A CA 1
ATOM 1987 C C . GLU A 1 235 ? -1.958 -10.070 14.954 1.00 97.44 235 GLU A C 1
ATOM 1989 O O . GLU A 1 235 ? -1.044 -9.954 14.141 1.00 97.44 235 GLU A O 1
ATOM 1994 N N . PHE A 1 236 ? -2.918 -9.153 15.081 1.00 97.81 236 PHE A N 1
ATOM 1995 C CA . PHE A 1 236 ? -3.013 -7.978 14.217 1.00 97.81 236 PHE A CA 1
ATOM 1996 C C . PHE A 1 236 ? -1.790 -7.052 14.338 1.00 97.81 236 PHE A C 1
ATOM 1998 O O . PHE A 1 236 ? -1.337 -6.471 13.353 1.00 97.81 236 PHE A O 1
ATOM 2005 N N . GLU A 1 237 ? -1.226 -6.898 15.540 1.00 97.00 237 GLU A N 1
ATOM 2006 C CA . GLU A 1 237 ? 0.007 -6.129 15.744 1.00 97.00 237 GLU A CA 1
ATOM 2007 C C . GLU A 1 237 ? 1.224 -6.783 15.072 1.00 97.00 237 GLU A C 1
ATOM 2009 O O . GLU A 1 237 ? 2.036 -6.058 14.494 1.00 97.00 237 GLU A O 1
ATOM 2014 N N . MET A 1 238 ? 1.331 -8.118 15.094 1.00 96.62 238 MET A N 1
ATOM 2015 C CA . MET A 1 238 ? 2.382 -8.850 14.373 1.00 96.62 238 MET A CA 1
ATOM 2016 C C . MET A 1 238 ? 2.203 -8.735 12.855 1.00 96.62 238 MET A C 1
ATOM 2018 O O . MET A 1 238 ? 3.135 -8.339 12.163 1.00 96.62 238 MET A O 1
ATOM 2022 N N . GLU A 1 239 ? 0.996 -8.973 12.337 1.00 97.69 239 GLU A N 1
ATOM 2023 C CA . GLU A 1 239 ? 0.706 -8.849 10.901 1.00 97.69 239 GLU A CA 1
ATOM 2024 C C . GLU A 1 239 ? 0.987 -7.427 10.396 1.00 97.69 239 GLU A C 1
ATOM 2026 O O . GLU A 1 239 ? 1.570 -7.221 9.332 1.00 97.69 239 GLU A O 1
ATOM 2031 N N . LYS A 1 240 ? 0.653 -6.411 11.197 1.00 97.75 240 LYS A N 1
ATOM 2032 C CA . LYS A 1 240 ? 0.983 -5.021 10.884 1.00 97.75 240 LYS A CA 1
ATOM 2033 C C . LYS A 1 240 ? 2.494 -4.788 10.794 1.00 97.75 240 LYS A C 1
ATOM 2035 O O . LYS A 1 240 ? 2.917 -4.005 9.943 1.00 97.75 240 LYS A O 1
ATOM 2040 N N . GLN A 1 241 ? 3.295 -5.401 11.665 1.00 96.94 241 GLN A N 1
ATOM 2041 C CA . GLN A 1 241 ? 4.757 -5.302 11.593 1.00 96.94 241 GLN A CA 1
ATOM 2042 C C . GLN A 1 241 ? 5.284 -5.958 10.313 1.00 96.94 241 GLN A C 1
ATOM 2044 O O . GLN A 1 241 ? 6.015 -5.302 9.571 1.00 96.94 241 GLN A O 1
ATOM 2049 N N . ASP A 1 242 ? 4.809 -7.157 9.980 1.00 97.62 242 ASP A N 1
ATOM 2050 C CA . ASP A 1 242 ? 5.174 -7.857 8.743 1.00 97.62 242 ASP A CA 1
ATOM 2051 C C . ASP A 1 242 ? 4.812 -7.035 7.492 1.00 97.62 242 ASP A C 1
ATOM 2053 O O . ASP A 1 242 ? 5.594 -6.926 6.541 1.00 97.62 242 ASP A O 1
ATOM 2057 N N . ILE A 1 243 ? 3.646 -6.380 7.489 1.00 97.88 243 ILE A N 1
ATOM 2058 C CA . ILE A 1 243 ? 3.228 -5.476 6.406 1.00 97.88 243 ILE A CA 1
ATOM 2059 C C . ILE A 1 243 ? 4.173 -4.269 6.287 1.00 97.88 243 ILE A C 1
ATOM 2061 O O . ILE A 1 243 ? 4.491 -3.826 5.182 1.00 97.88 243 ILE A O 1
ATOM 2065 N N . VAL A 1 244 ? 4.647 -3.715 7.403 1.00 97.81 244 VAL A N 1
ATOM 2066 C CA . VAL A 1 244 ? 5.601 -2.595 7.374 1.00 97.81 244 VAL A CA 1
ATOM 2067 C C . VAL A 1 244 ? 6.951 -3.042 6.815 1.00 97.81 244 VAL A C 1
ATOM 2069 O O . VAL A 1 244 ? 7.507 -2.352 5.959 1.00 97.81 244 VAL A O 1
ATOM 2072 N N . GLU A 1 245 ? 7.458 -4.198 7.238 1.00 97.25 245 GLU A N 1
ATOM 2073 C CA . GLU A 1 245 ? 8.730 -4.743 6.754 1.00 97.25 245 GLU A CA 1
ATOM 2074 C C . GLU A 1 245 ? 8.672 -5.111 5.267 1.00 97.25 245 GLU A C 1
ATOM 2076 O O . GLU A 1 245 ? 9.570 -4.773 4.492 1.00 97.25 245 GLU A O 1
ATOM 2081 N N . THR A 1 246 ? 7.588 -5.759 4.834 1.00 97.19 246 THR A N 1
ATOM 2082 C CA . THR A 1 246 ? 7.363 -6.087 3.417 1.00 97.19 246 THR A CA 1
ATOM 2083 C C . THR A 1 246 ? 7.288 -4.829 2.558 1.00 97.19 246 THR A C 1
ATOM 2085 O O . THR A 1 246 ? 7.910 -4.790 1.497 1.00 97.19 246 THR A O 1
ATOM 2088 N N . LYS A 1 247 ? 6.604 -3.777 3.025 1.00 97.75 247 LYS A N 1
ATOM 2089 C CA . LYS A 1 247 ? 6.549 -2.490 2.326 1.00 97.75 247 LYS A CA 1
ATOM 2090 C C . LYS A 1 247 ? 7.935 -1.861 2.182 1.00 97.75 247 LYS A C 1
ATOM 2092 O O . LYS A 1 247 ? 8.276 -1.420 1.091 1.00 97.75 247 LYS A O 1
ATOM 2097 N N . GLN A 1 248 ? 8.736 -1.840 3.248 1.00 97.06 248 GLN A N 1
ATOM 2098 C CA . GLN A 1 248 ? 10.098 -1.295 3.196 1.00 97.06 248 GLN A CA 1
ATOM 2099 C C . GLN A 1 248 ? 10.975 -2.053 2.196 1.00 97.06 248 GLN A C 1
ATOM 2101 O O . GLN A 1 248 ? 11.686 -1.432 1.411 1.00 97.06 248 GLN A O 1
ATOM 2106 N N . ARG A 1 249 ? 10.888 -3.387 2.176 1.00 97.62 249 ARG A N 1
ATOM 2107 C CA . ARG A 1 249 ? 11.607 -4.214 1.200 1.00 97.62 249 ARG A CA 1
ATOM 2108 C C . ARG A 1 249 ? 11.193 -3.901 -0.239 1.00 97.62 249 ARG A C 1
ATOM 2110 O O . ARG A 1 249 ? 12.061 -3.770 -1.092 1.00 97.62 249 ARG A O 1
ATOM 2117 N N . LEU A 1 250 ? 9.894 -3.749 -0.495 1.00 97.62 250 LEU A N 1
ATOM 2118 C CA . LEU A 1 250 ? 9.380 -3.390 -1.822 1.00 97.62 250 LEU A CA 1
ATOM 2119 C C . LEU A 1 250 ? 9.821 -1.989 -2.264 1.00 97.62 250 LEU A C 1
ATOM 2121 O O . LEU A 1 250 ? 10.066 -1.771 -3.446 1.00 97.62 250 LEU A O 1
ATOM 2125 N N . GLU A 1 251 ? 9.932 -1.041 -1.334 1.00 97.75 251 GLU A N 1
ATOM 2126 C CA . GLU A 1 251 ? 10.442 0.304 -1.620 1.00 97.75 251 GLU A CA 1
ATOM 2127 C C . GLU A 1 251 ? 11.912 0.245 -2.078 1.00 97.75 251 GLU A C 1
ATOM 2129 O O . GLU A 1 251 ? 12.265 0.852 -3.085 1.00 97.75 251 GLU A O 1
ATOM 2134 N N . ILE A 1 252 ? 12.742 -0.561 -1.402 1.00 97.12 252 ILE A N 1
ATOM 2135 C CA . ILE A 1 252 ? 14.148 -0.784 -1.779 1.00 97.12 252 ILE A CA 1
ATOM 2136 C C . ILE A 1 252 ? 14.246 -1.457 -3.154 1.00 97.12 252 ILE A C 1
ATOM 2138 O O . ILE A 1 252 ? 14.987 -0.990 -4.015 1.00 97.12 252 ILE A O 1
ATOM 2142 N N . GLU A 1 253 ? 13.475 -2.522 -3.385 1.00 97.69 253 GLU A N 1
ATOM 2143 C CA . GLU A 1 253 ? 13.457 -3.233 -4.671 1.00 97.69 253 GLU A CA 1
ATOM 2144 C C . GLU A 1 253 ? 13.028 -2.309 -5.821 1.00 97.69 253 GLU A C 1
ATOM 2146 O O . GLU A 1 253 ? 13.592 -2.357 -6.914 1.00 97.69 253 GLU A O 1
ATOM 2151 N N . LYS A 1 254 ? 12.076 -1.404 -5.566 1.00 98.06 254 LYS A N 1
ATOM 2152 C CA . LYS A 1 254 ? 11.664 -0.384 -6.531 1.00 98.06 254 LYS A CA 1
ATOM 2153 C C . LYS A 1 254 ? 12.804 0.584 -6.860 1.00 98.06 254 LYS A C 1
ATOM 2155 O O . LYS A 1 254 ? 13.033 0.854 -8.036 1.00 98.06 254 LYS A O 1
ATOM 2160 N N . GLU A 1 255 ? 13.527 1.089 -5.861 1.00 97.56 255 GLU A N 1
ATOM 2161 C CA . GLU A 1 255 ? 14.684 1.966 -6.091 1.00 97.56 255 GLU A CA 1
ATOM 2162 C C . GLU A 1 255 ? 15.803 1.257 -6.871 1.00 97.56 255 GLU A C 1
ATOM 2164 O O . GLU A 1 255 ? 16.455 1.860 -7.726 1.00 97.56 255 GLU A O 1
ATOM 2169 N N . GLU A 1 256 ? 16.039 -0.029 -6.601 1.00 97.75 256 GLU A N 1
ATOM 2170 C CA . GLU A 1 256 ? 16.991 -0.847 -7.358 1.00 97.75 256 GLU A CA 1
ATOM 2171 C C . GLU A 1 256 ? 16.543 -1.033 -8.810 1.00 97.75 256 GLU A C 1
ATOM 2173 O O . GLU A 1 256 ? 17.348 -0.867 -9.730 1.00 97.75 256 GLU A O 1
ATOM 2178 N N . PHE A 1 257 ? 15.255 -1.300 -9.033 1.00 98.00 257 PHE A N 1
ATOM 2179 C CA . PHE A 1 257 ? 14.690 -1.419 -10.373 1.00 98.00 257 PHE A CA 1
ATOM 2180 C C . PHE A 1 257 ? 14.806 -0.110 -11.164 1.00 98.00 257 PHE A C 1
ATOM 2182 O O . PHE A 1 257 ? 15.199 -0.132 -12.330 1.00 98.00 257 PHE A O 1
ATOM 2189 N N . GLU A 1 258 ? 14.543 1.038 -10.533 1.00 98.00 258 GLU A N 1
ATOM 2190 C CA . GLU A 1 258 ? 14.709 2.358 -11.155 1.00 98.00 258 GLU A CA 1
ATOM 2191 C C . GLU A 1 258 ? 16.171 2.627 -11.551 1.00 98.00 258 GLU A C 1
ATOM 2193 O O . GLU A 1 258 ? 16.429 3.152 -12.636 1.00 98.00 258 GLU A O 1
ATOM 2198 N N . LYS A 1 259 ? 17.151 2.221 -10.731 1.00 97.56 259 LYS A N 1
ATOM 2199 C CA . LYS A 1 259 ? 18.579 2.318 -11.091 1.00 97.56 259 LYS A CA 1
ATOM 2200 C C . LYS A 1 259 ? 18.913 1.466 -12.311 1.00 97.56 259 LYS A C 1
ATOM 2202 O O . LYS A 1 259 ? 19.515 1.972 -13.252 1.00 97.56 259 LYS A O 1
ATOM 2207 N N . VAL A 1 260 ? 18.476 0.206 -12.321 1.00 98.00 260 VAL A N 1
ATOM 2208 C CA . VAL A 1 260 ? 18.692 -0.706 -13.455 1.00 98.00 260 VAL A CA 1
ATOM 2209 C C . VAL A 1 260 ? 18.040 -0.163 -14.729 1.00 98.00 260 VAL A C 1
ATOM 2211 O O . VAL A 1 260 ? 18.633 -0.226 -15.805 1.00 98.00 260 VAL A O 1
ATOM 2214 N N . GLN A 1 261 ? 16.841 0.411 -14.624 1.00 97.88 261 GLN A N 1
ATOM 2215 C CA . GLN A 1 261 ? 16.159 1.037 -15.752 1.00 97.88 261 GLN A CA 1
ATOM 2216 C C . GLN A 1 261 ? 16.957 2.224 -16.312 1.00 97.88 261 GLN A C 1
ATOM 2218 O O . GLN A 1 261 ? 17.151 2.302 -17.526 1.00 97.88 261 GLN A O 1
ATOM 2223 N N . ASN A 1 262 ? 17.458 3.105 -15.444 1.00 97.31 262 ASN A N 1
ATOM 2224 C CA . ASN A 1 262 ? 18.284 4.244 -15.853 1.00 97.31 262 ASN A CA 1
ATOM 2225 C C . ASN A 1 262 ? 19.598 3.792 -16.513 1.00 97.31 262 ASN A C 1
ATOM 2227 O O . ASN A 1 262 ? 20.015 4.369 -17.519 1.00 97.31 262 ASN A O 1
ATOM 2231 N N . ASP A 1 263 ? 20.228 2.733 -15.997 1.00 97.69 263 ASP A N 1
ATOM 2232 C CA . ASP A 1 263 ? 21.435 2.153 -16.593 1.00 97.69 263 ASP A CA 1
ATOM 2233 C C . ASP A 1 263 ? 21.160 1.599 -17.998 1.00 97.69 263 ASP A C 1
ATOM 2235 O O . ASP A 1 263 ? 21.943 1.831 -18.926 1.00 97.69 263 ASP A O 1
ATOM 2239 N N . PHE A 1 264 ? 20.034 0.902 -18.191 1.00 97.50 264 PHE A N 1
ATOM 2240 C CA . PHE A 1 264 ? 19.624 0.426 -19.513 1.00 97.50 264 PHE A CA 1
ATOM 2241 C C . PHE A 1 264 ? 19.337 1.572 -20.480 1.00 97.50 264 PHE A C 1
ATOM 2243 O O . PHE A 1 264 ? 19.743 1.503 -21.640 1.00 97.50 264 PHE A O 1
ATOM 2250 N N . GLU A 1 265 ? 18.680 2.637 -20.027 1.00 97.62 265 GLU A N 1
ATOM 2251 C CA . GLU A 1 265 ? 18.438 3.822 -20.849 1.00 97.62 265 GLU A CA 1
ATOM 2252 C C . GLU A 1 265 ? 19.759 4.485 -21.275 1.00 97.62 265 GLU A C 1
ATOM 2254 O O . GLU A 1 265 ? 19.943 4.816 -22.450 1.00 97.62 265 GLU A O 1
ATOM 2259 N N . GLY A 1 266 ? 20.732 4.574 -20.363 1.00 97.38 266 GLY A N 1
ATOM 2260 C CA . GLY A 1 266 ? 22.092 5.019 -20.669 1.00 97.38 266 GLY A CA 1
ATOM 2261 C C . GLY A 1 266 ? 22.782 4.153 -21.729 1.00 97.38 266 GLY A C 1
ATOM 2262 O O . GLY A 1 266 ? 23.345 4.682 -22.692 1.00 97.38 266 GLY A O 1
ATOM 2263 N N . GLN A 1 267 ? 22.697 2.825 -21.606 1.00 97.62 267 GLN A N 1
ATOM 2264 C CA . GLN A 1 267 ? 23.252 1.892 -22.596 1.00 97.62 267 GLN A CA 1
ATOM 2265 C C . GLN A 1 267 ? 22.573 2.025 -23.963 1.00 97.62 267 GLN A C 1
ATOM 2267 O O . GLN A 1 267 ? 23.259 2.037 -24.986 1.00 97.62 267 GLN A O 1
ATOM 2272 N N . ILE A 1 268 ? 21.245 2.169 -24.000 1.00 97.75 268 ILE A N 1
ATOM 2273 C CA . ILE A 1 268 ? 20.489 2.374 -25.242 1.00 97.75 268 ILE A CA 1
ATOM 2274 C C . ILE A 1 268 ? 20.955 3.653 -25.938 1.00 97.75 268 ILE A C 1
ATOM 2276 O O . ILE A 1 268 ? 21.240 3.618 -27.135 1.00 97.75 268 ILE A O 1
ATOM 2280 N N . ASN A 1 269 ? 21.088 4.756 -25.204 1.00 96.94 269 ASN A N 1
ATOM 2281 C CA . ASN A 1 269 ? 21.560 6.024 -25.761 1.00 96.94 269 ASN A CA 1
ATOM 2282 C C . ASN A 1 269 ? 22.991 5.907 -26.310 1.00 96.94 269 ASN A C 1
ATOM 2284 O O . ASN A 1 269 ? 23.269 6.376 -27.415 1.00 96.94 269 ASN A O 1
ATOM 2288 N N . SER A 1 270 ? 23.884 5.220 -25.589 1.00 97.62 270 SER A N 1
ATOM 2289 C CA . SER A 1 270 ? 25.249 4.952 -26.061 1.00 97.62 270 SER A CA 1
ATOM 2290 C C . SER A 1 270 ? 25.260 4.139 -27.360 1.00 97.62 270 SER A C 1
ATOM 2292 O O . SER A 1 270 ? 25.961 4.492 -28.307 1.00 97.62 270 SER A O 1
ATOM 2294 N N . LEU A 1 271 ? 24.461 3.071 -27.432 1.00 97.75 271 LEU A N 1
ATOM 2295 C CA . LEU A 1 271 ? 24.353 2.230 -28.627 1.00 97.75 271 LEU A CA 1
ATOM 2296 C C . LEU A 1 271 ? 23.750 2.988 -29.813 1.00 97.75 271 LEU A C 1
ATOM 2298 O O . LEU A 1 271 ? 24.165 2.786 -30.952 1.00 97.75 271 LEU A O 1
ATOM 2302 N N . GLN A 1 272 ? 22.780 3.870 -29.573 1.00 97.88 272 GLN A N 1
ATOM 2303 C CA . GLN A 1 272 ? 22.205 4.708 -30.624 1.00 97.88 272 GLN A CA 1
ATOM 2304 C C . GLN A 1 272 ? 23.250 5.642 -31.242 1.00 97.88 272 GLN A C 1
ATOM 2306 O O . GLN A 1 272 ? 23.286 5.779 -32.470 1.00 97.88 272 GLN A O 1
ATOM 2311 N N . GLU A 1 273 ? 24.117 6.240 -30.424 1.00 97.38 273 GLU A N 1
ATOM 2312 C CA . GLU A 1 273 ? 25.197 7.094 -30.922 1.00 97.38 273 GLU A CA 1
ATOM 2313 C C . GLU A 1 273 ? 26.249 6.279 -31.688 1.00 97.38 273 GLU A C 1
ATOM 2315 O O . GLU A 1 273 ? 26.654 6.672 -32.782 1.00 97.38 273 GLU A O 1
ATOM 2320 N N . GLU A 1 274 ? 26.620 5.093 -31.197 1.00 97.81 274 GLU A N 1
ATOM 2321 C CA . GLU A 1 274 ? 27.529 4.189 -31.913 1.00 97.81 274 GLU A CA 1
ATOM 2322 C C . GLU A 1 274 ? 26.955 3.771 -33.278 1.00 97.81 274 GLU A C 1
ATOM 2324 O O . GLU A 1 274 ? 27.636 3.836 -34.303 1.00 97.81 274 GLU A O 1
ATOM 2329 N N . VAL A 1 275 ? 25.666 3.425 -33.339 1.00 97.81 275 VAL A N 1
ATOM 2330 C CA . VAL A 1 275 ? 24.975 3.102 -34.597 1.00 97.81 275 VAL A CA 1
ATOM 2331 C C . VAL A 1 275 ? 24.988 4.286 -35.563 1.00 97.81 275 VAL A C 1
ATOM 2333 O O . VAL A 1 275 ? 25.136 4.092 -36.774 1.00 97.81 275 VAL A O 1
ATOM 2336 N N . LYS A 1 276 ? 24.824 5.513 -35.066 1.00 97.56 276 LYS A N 1
ATOM 2337 C CA . LYS A 1 276 ? 24.886 6.723 -35.890 1.00 97.56 276 LYS A CA 1
ATOM 2338 C C . LYS A 1 276 ? 26.289 6.926 -36.469 1.00 97.56 276 LYS A C 1
ATOM 2340 O O . LYS A 1 276 ? 26.408 7.083 -37.684 1.00 97.56 276 LYS A O 1
ATOM 2345 N N . GLN A 1 277 ? 27.330 6.809 -35.648 1.00 97.56 277 GLN A N 1
ATOM 2346 C CA . GLN A 1 277 ? 28.724 6.893 -36.099 1.00 97.56 277 GLN A CA 1
ATOM 2347 C C . GLN A 1 277 ? 29.057 5.808 -37.129 1.00 97.56 277 GLN A C 1
ATOM 2349 O O . GLN A 1 277 ? 29.650 6.083 -38.172 1.00 97.56 277 GLN A O 1
ATOM 2354 N N . LEU A 1 278 ? 28.615 4.569 -36.901 1.00 97.69 278 LEU A N 1
ATOM 2355 C CA . LEU A 1 278 ? 28.802 3.474 -37.854 1.00 97.69 278 LEU A CA 1
ATOM 2356 C C . LEU A 1 278 ? 28.101 3.741 -39.191 1.00 97.69 278 LEU A C 1
ATOM 2358 O O . LEU A 1 278 ? 28.646 3.402 -40.245 1.00 97.69 278 LEU A O 1
ATOM 2362 N N . LYS A 1 279 ? 26.915 4.362 -39.184 1.00 97.62 279 LYS A N 1
ATOM 2363 C CA . LYS A 1 279 ? 26.220 4.765 -40.416 1.00 97.62 279 LYS A CA 1
ATOM 2364 C C . LYS A 1 279 ? 27.004 5.822 -41.189 1.00 97.62 279 LYS A C 1
ATOM 2366 O O . LYS A 1 279 ? 27.126 5.685 -42.406 1.00 97.62 279 LYS A O 1
ATOM 2371 N N . GLU A 1 280 ? 27.532 6.834 -40.509 1.00 97.56 280 GLU A N 1
ATOM 2372 C CA . GLU A 1 280 ? 28.358 7.885 -41.119 1.00 97.56 280 GLU A CA 1
ATOM 2373 C C . GLU A 1 280 ? 29.634 7.286 -41.731 1.00 97.56 280 GLU A C 1
ATOM 2375 O O . GLU A 1 280 ? 29.870 7.435 -42.933 1.00 97.56 280 GLU A O 1
ATOM 2380 N N . ASN A 1 281 ? 30.362 6.464 -40.970 1.00 97.38 281 ASN A N 1
ATOM 2381 C CA . ASN A 1 281 ? 31.548 5.748 -41.450 1.00 97.38 281 ASN A CA 1
ATOM 2382 C C . ASN A 1 281 ? 31.242 4.861 -42.670 1.00 97.38 281 ASN A C 1
ATOM 2384 O O . ASN A 1 281 ? 32.009 4.817 -43.634 1.00 97.38 281 ASN A O 1
ATOM 2388 N N . ASN A 1 282 ? 30.103 4.160 -42.676 1.00 97.56 282 ASN A N 1
ATOM 2389 C CA . ASN A 1 282 ? 29.701 3.336 -43.819 1.00 97.56 282 ASN A CA 1
ATOM 2390 C C . ASN A 1 282 ? 29.436 4.190 -45.070 1.00 97.56 282 ASN A C 1
ATOM 2392 O O . ASN A 1 282 ? 29.813 3.799 -46.175 1.00 97.56 282 ASN A O 1
ATOM 2396 N N . GLN A 1 283 ? 28.821 5.367 -44.916 1.00 97.06 283 GLN A N 1
ATOM 2397 C CA . GLN A 1 283 ? 28.612 6.293 -46.031 1.00 97.06 283 GLN A CA 1
ATOM 2398 C C . GLN A 1 283 ? 29.936 6.808 -46.603 1.00 97.06 283 GLN A C 1
ATOM 2400 O O . GLN A 1 283 ? 30.081 6.875 -47.826 1.00 97.06 283 GLN A O 1
ATOM 2405 N N . GLU A 1 284 ? 30.911 7.133 -45.756 1.00 97.38 284 GLU A N 1
ATOM 2406 C CA . GLU A 1 284 ? 32.246 7.544 -46.199 1.00 97.38 284 GLU A CA 1
ATOM 2407 C C . GLU A 1 284 ? 32.975 6.424 -46.945 1.00 97.38 284 GLU A C 1
ATOM 2409 O O . GLU A 1 284 ? 33.504 6.648 -48.037 1.00 97.38 284 GLU A O 1
ATOM 2414 N N . LEU A 1 285 ? 32.931 5.196 -46.420 1.00 97.31 285 LEU A N 1
ATOM 2415 C CA . LEU A 1 285 ? 33.506 4.026 -47.087 1.00 97.31 285 LEU A CA 1
ATOM 2416 C C . LEU A 1 285 ? 32.867 3.773 -48.456 1.00 97.31 285 LEU A C 1
ATOM 2418 O O . LEU A 1 285 ? 33.575 3.457 -49.412 1.00 97.31 285 LEU A O 1
ATOM 2422 N N . ARG A 1 286 ? 31.547 3.953 -48.586 1.00 97.44 286 ARG A N 1
ATOM 2423 C CA . ARG A 1 286 ? 30.856 3.846 -49.882 1.00 97.44 286 ARG A CA 1
ATOM 2424 C C . ARG A 1 286 ? 31.352 4.886 -50.881 1.00 97.44 286 ARG A C 1
ATOM 2426 O O . ARG A 1 286 ? 31.633 4.520 -52.018 1.00 97.44 286 ARG A O 1
ATOM 2433 N N . LYS A 1 287 ? 31.497 6.149 -50.467 1.00 97.06 287 LYS A N 1
ATOM 2434 C CA . LYS A 1 287 ? 32.043 7.215 -51.329 1.00 97.06 287 LYS A CA 1
ATOM 2435 C C . LYS A 1 287 ? 33.465 6.885 -51.775 1.00 97.06 287 LYS A C 1
ATOM 2437 O O . LYS A 1 287 ? 33.756 6.920 -52.964 1.00 97.06 287 LYS A O 1
ATOM 2442 N N . ARG A 1 288 ? 34.320 6.468 -50.838 1.00 96.62 288 ARG A N 1
ATOM 2443 C CA . ARG A 1 288 ? 35.703 6.083 -51.135 1.00 96.62 288 ARG A CA 1
ATOM 2444 C C . ARG A 1 288 ? 35.790 4.902 -52.101 1.00 96.62 288 ARG A C 1
ATOM 2446 O O . ARG A 1 288 ? 36.638 4.911 -52.987 1.00 96.62 288 ARG A O 1
ATOM 2453 N N . ASN A 1 289 ? 34.930 3.896 -51.945 1.00 96.81 289 ASN A N 1
ATOM 2454 C CA . ASN A 1 289 ? 34.871 2.764 -52.871 1.00 96.81 289 ASN A CA 1
ATOM 2455 C C . ASN A 1 289 ? 34.440 3.189 -54.277 1.00 96.81 289 ASN A C 1
ATOM 2457 O O . ASN A 1 289 ? 34.995 2.694 -55.253 1.00 96.81 289 ASN A O 1
ATOM 2461 N N . GLU A 1 290 ? 33.490 4.115 -54.390 1.00 97.31 290 GLU A N 1
ATOM 2462 C CA . GLU A 1 290 ? 33.073 4.662 -55.682 1.00 97.31 290 GLU A CA 1
ATOM 2463 C C . GLU A 1 290 ? 34.209 5.450 -56.355 1.00 97.31 290 GLU A C 1
ATOM 2465 O O . GLU A 1 290 ? 34.467 5.282 -57.547 1.00 97.31 290 GLU A O 1
ATOM 2470 N N . ASP A 1 291 ? 34.958 6.246 -55.590 1.00 9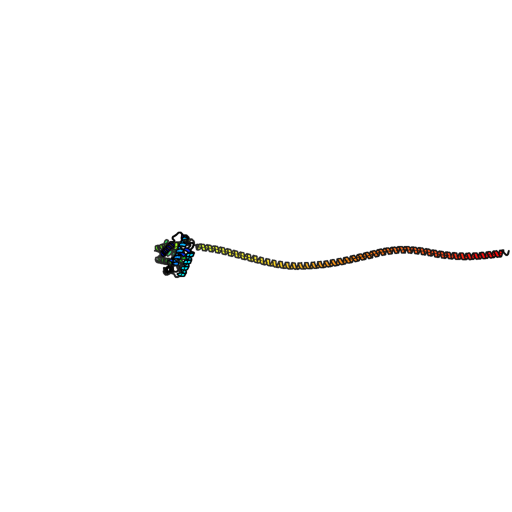7.06 291 ASP A N 1
ATOM 2471 C CA . ASP A 1 291 ? 36.130 6.957 -56.105 1.00 97.06 291 ASP A CA 1
ATOM 2472 C C . ASP A 1 291 ? 37.230 5.989 -56.561 1.00 97.06 291 ASP A C 1
ATOM 2474 O O . ASP A 1 291 ? 37.782 6.153 -57.651 1.00 97.06 291 ASP A O 1
ATOM 2478 N N . LEU A 1 292 ? 37.513 4.945 -55.772 1.00 97.12 292 LEU A N 1
ATOM 2479 C CA . LEU A 1 292 ? 38.457 3.884 -56.140 1.00 97.12 292 LEU A CA 1
ATOM 2480 C C . LEU A 1 292 ? 38.017 3.126 -57.394 1.00 97.12 292 LEU A C 1
ATOM 2482 O O . LEU A 1 292 ? 38.844 2.774 -58.233 1.00 97.12 292 LEU A O 1
ATOM 2486 N N . ARG A 1 293 ? 36.716 2.886 -57.554 1.00 97.56 293 ARG A N 1
ATOM 2487 C CA . ARG A 1 293 ? 36.179 2.259 -58.759 1.00 97.56 293 ARG A CA 1
ATOM 2488 C C . ARG A 1 293 ? 36.444 3.129 -59.987 1.00 97.56 293 ARG A C 1
ATOM 2490 O O . ARG A 1 293 ? 36.965 2.625 -60.979 1.00 97.56 293 ARG A O 1
ATOM 2497 N N . ARG A 1 294 ? 36.170 4.434 -59.906 1.00 96.62 294 ARG A N 1
ATOM 2498 C CA . ARG A 1 294 ? 36.420 5.385 -61.004 1.00 96.62 294 ARG A CA 1
ATOM 2499 C C . ARG A 1 294 ? 37.899 5.507 -61.351 1.00 96.62 294 ARG A C 1
ATOM 2501 O O . ARG A 1 294 ? 38.245 5.629 -62.524 1.00 96.62 294 ARG A O 1
ATOM 2508 N N . THR A 1 295 ? 38.787 5.515 -60.357 1.00 96.62 295 THR A N 1
ATOM 2509 C CA . THR A 1 295 ? 40.232 5.539 -60.625 1.00 96.62 295 THR A CA 1
ATOM 2510 C C . THR A 1 295 ? 40.690 4.239 -61.271 1.00 96.62 295 THR A C 1
ATOM 2512 O O . THR A 1 295 ? 41.469 4.293 -62.219 1.00 96.62 295 THR A O 1
ATOM 2515 N N . ASN A 1 296 ? 40.163 3.093 -60.839 1.00 96.12 296 ASN A N 1
ATOM 2516 C CA . ASN A 1 296 ? 40.462 1.808 -61.456 1.00 96.12 296 ASN A CA 1
ATOM 2517 C C . ASN A 1 296 ? 39.975 1.737 -62.913 1.00 96.12 296 ASN A C 1
ATOM 2519 O O . ASN A 1 296 ? 40.733 1.324 -63.781 1.00 96.12 296 ASN A O 1
ATOM 2523 N N . GLU A 1 297 ? 38.762 2.211 -63.211 1.00 96.94 297 GLU A N 1
ATOM 2524 C CA . GLU A 1 297 ? 38.240 2.297 -64.586 1.00 96.94 297 GLU A CA 1
ATOM 2525 C C . GLU A 1 297 ? 39.151 3.153 -65.488 1.00 96.94 297 GLU A C 1
ATOM 2527 O O . GLU A 1 297 ? 39.474 2.753 -66.608 1.00 96.94 297 GLU A O 1
ATOM 2532 N N . LYS A 1 298 ? 39.658 4.287 -64.982 1.00 96.75 298 LYS A N 1
ATOM 2533 C CA . LYS A 1 298 ? 40.649 5.110 -65.702 1.00 96.75 298 LYS A CA 1
ATOM 2534 C C . LYS A 1 298 ? 41.975 4.384 -65.918 1.00 96.75 298 LYS A C 1
ATOM 2536 O O . LYS A 1 298 ? 42.555 4.498 -66.992 1.00 96.75 298 LYS A O 1
ATOM 2541 N N . LEU A 1 299 ? 42.472 3.663 -64.913 1.00 96.19 299 LEU A N 1
ATOM 2542 C CA . LEU A 1 299 ? 43.717 2.899 -65.030 1.00 96.19 299 LEU A CA 1
ATOM 2543 C C . LEU A 1 299 ? 43.596 1.777 -66.062 1.00 96.19 299 LEU A C 1
ATOM 2545 O O . LEU A 1 299 ? 44.517 1.597 -66.853 1.00 96.19 299 LEU A O 1
ATOM 2549 N N . VAL A 1 300 ? 42.462 1.074 -66.097 1.00 96.94 300 VAL A N 1
ATOM 2550 C CA . VAL A 1 300 ? 42.179 0.046 -67.108 1.00 96.94 300 VAL A CA 1
ATOM 2551 C C . VAL A 1 300 ? 42.185 0.660 -68.509 1.00 96.94 300 VAL A C 1
ATOM 2553 O O . VAL A 1 300 ? 42.931 0.193 -69.364 1.00 96.94 300 VAL A O 1
ATOM 2556 N N . SER A 1 301 ? 41.464 1.765 -68.726 1.00 95.75 301 SER A N 1
ATOM 2557 C CA . SER A 1 301 ? 41.457 2.460 -70.023 1.00 95.75 301 SER A CA 1
ATOM 2558 C C . SER A 1 301 ? 42.853 2.959 -70.435 1.00 95.75 301 SER A C 1
ATOM 2560 O O . SER A 1 301 ? 43.274 2.805 -71.583 1.00 95.75 301 SER A O 1
ATOM 2562 N N . ASN A 1 302 ? 43.632 3.490 -69.488 1.00 95.75 302 ASN A N 1
ATOM 2563 C CA . ASN A 1 302 ? 45.019 3.878 -69.743 1.00 95.75 302 ASN A CA 1
ATOM 2564 C C . ASN A 1 302 ? 45.902 2.665 -70.090 1.00 95.75 302 ASN A C 1
ATOM 2566 O O . ASN A 1 302 ? 46.770 2.766 -70.949 1.00 95.75 302 ASN A O 1
ATOM 2570 N N . SER A 1 303 ? 45.682 1.508 -69.464 1.00 94.25 303 SER A N 1
ATOM 2571 C CA . SER A 1 303 ? 46.403 0.278 -69.805 1.00 94.25 303 SER A CA 1
ATOM 2572 C C . SER A 1 303 ? 46.071 -0.206 -71.218 1.00 94.25 303 SER A C 1
ATOM 2574 O O . SER A 1 303 ? 46.967 -0.638 -71.936 1.00 94.25 303 SER A O 1
ATOM 2576 N N . GLU A 1 304 ? 44.809 -0.126 -71.639 1.00 95.00 304 GLU A N 1
ATOM 2577 C CA . GLU A 1 304 ? 44.382 -0.502 -72.994 1.00 95.00 304 GLU A CA 1
ATOM 2578 C C . GLU A 1 304 ? 45.003 0.413 -74.059 1.00 95.00 304 GLU A C 1
ATOM 2580 O O . GLU A 1 304 ? 45.501 -0.056 -75.087 1.00 95.00 304 GLU A O 1
ATOM 2585 N N . THR A 1 305 ? 45.040 1.722 -73.795 1.00 95.38 305 THR A N 1
ATOM 2586 C CA . THR A 1 305 ? 45.705 2.683 -74.691 1.00 95.38 305 THR A CA 1
ATOM 2587 C C . THR A 1 305 ? 47.215 2.456 -74.752 1.00 95.38 305 THR A C 1
ATOM 2589 O O . THR A 1 305 ? 47.774 2.467 -75.846 1.00 95.38 305 THR A O 1
ATOM 2592 N N . LEU A 1 306 ? 47.878 2.172 -73.624 1.00 95.38 306 LEU A N 1
ATOM 2593 C CA . LEU A 1 306 ? 49.301 1.811 -73.606 1.00 95.38 306 LEU A CA 1
ATOM 2594 C C . LEU A 1 306 ? 49.592 0.549 -74.423 1.00 95.38 306 LEU A C 1
ATOM 2596 O O . LEU A 1 306 ? 50.539 0.561 -75.205 1.00 95.38 306 LEU A O 1
ATOM 2600 N N . ASN A 1 307 ? 48.765 -0.494 -74.306 1.00 94.50 307 ASN A N 1
ATOM 2601 C CA . ASN A 1 307 ? 48.913 -1.710 -75.111 1.00 94.50 307 ASN A CA 1
ATOM 2602 C C . ASN A 1 307 ? 48.787 -1.405 -76.612 1.00 94.50 307 ASN A C 1
ATOM 2604 O O . ASN A 1 307 ? 49.587 -1.882 -77.412 1.00 94.50 307 ASN A O 1
ATOM 2608 N N . THR A 1 308 ? 47.830 -0.552 -76.992 1.00 94.94 308 THR A N 1
ATOM 2609 C CA . THR A 1 308 ? 47.658 -0.115 -78.389 1.00 94.94 308 THR A CA 1
ATOM 2610 C C . THR A 1 308 ? 48.904 0.622 -78.893 1.00 94.94 308 THR A C 1
ATOM 2612 O O . THR A 1 308 ? 49.427 0.317 -79.963 1.00 94.94 308 THR A O 1
ATOM 2615 N N . ILE A 1 309 ? 49.435 1.554 -78.094 1.00 94.50 309 ILE A N 1
ATOM 2616 C CA . ILE A 1 309 ? 50.670 2.286 -78.411 1.00 94.50 309 ILE A CA 1
ATOM 2617 C C . ILE A 1 309 ? 51.865 1.326 -78.518 1.00 94.50 309 ILE A C 1
ATOM 2619 O O . ILE A 1 309 ? 52.744 1.519 -79.359 1.00 94.50 309 ILE A O 1
ATOM 2623 N N . GLU A 1 310 ? 51.936 0.292 -77.681 1.00 95.44 310 GLU A N 1
ATOM 2624 C CA . GLU A 1 310 ? 52.992 -0.720 -77.739 1.00 95.44 310 GLU A CA 1
ATOM 2625 C C . GLU A 1 310 ? 52.936 -1.529 -79.047 1.00 95.44 310 GLU A C 1
ATOM 2627 O O . GLU A 1 310 ? 53.969 -1.718 -79.700 1.00 95.44 310 GLU A O 1
ATOM 2632 N N . GLU A 1 311 ? 51.744 -1.935 -79.490 1.00 94.50 311 GLU A N 1
ATOM 2633 C CA . GLU A 1 311 ? 51.536 -2.605 -80.782 1.00 94.50 311 GLU A CA 1
ATOM 2634 C C . GLU A 1 311 ? 51.902 -1.704 -81.976 1.00 94.50 311 GLU A C 1
ATOM 2636 O O . GLU A 1 311 ? 52.587 -2.138 -82.916 1.00 94.50 311 GLU A O 1
ATOM 2641 N N . GLU A 1 312 ? 51.511 -0.428 -81.933 1.00 95.00 312 GLU A N 1
ATOM 2642 C CA . GLU A 1 312 ? 51.895 0.569 -82.937 1.00 95.00 312 GLU A CA 1
ATOM 2643 C C . GLU A 1 312 ? 53.415 0.767 -82.978 1.00 95.00 312 GLU A C 1
ATOM 2645 O O . GLU A 1 312 ? 54.018 0.745 -84.055 1.00 95.00 312 GLU A O 1
ATOM 2650 N N . ASN A 1 313 ? 54.064 0.883 -81.816 1.00 94.19 313 ASN A N 1
ATOM 2651 C CA . ASN A 1 313 ? 55.517 1.007 -81.706 1.00 94.19 313 ASN A CA 1
ATOM 2652 C C . ASN A 1 313 ? 56.245 -0.221 -82.251 1.00 94.19 313 ASN A C 1
ATOM 2654 O O . ASN A 1 313 ? 57.259 -0.077 -82.940 1.00 94.19 313 ASN A O 1
ATOM 2658 N N . LYS A 1 314 ? 55.734 -1.431 -82.000 1.00 94.75 314 LYS A N 1
ATOM 2659 C CA . LYS A 1 314 ? 56.276 -2.661 -82.589 1.00 94.75 314 LYS A CA 1
ATOM 2660 C C . LYS A 1 314 ? 56.212 -2.607 -84.116 1.00 94.75 314 LYS A C 1
ATOM 2662 O O . LYS A 1 314 ? 57.218 -2.847 -84.783 1.00 94.75 314 LYS A O 1
ATOM 2667 N N . THR A 1 315 ? 55.068 -2.201 -84.662 1.00 94.12 315 THR A N 1
ATOM 2668 C CA . THR A 1 315 ? 54.869 -2.048 -86.111 1.00 94.12 315 THR A CA 1
ATOM 2669 C C . THR A 1 315 ? 55.800 -0.986 -86.707 1.00 94.12 315 THR A C 1
ATOM 2671 O O . THR A 1 315 ? 56.380 -1.183 -87.777 1.00 94.12 315 THR A O 1
ATOM 2674 N N . LEU A 1 316 ? 55.973 0.150 -86.026 1.00 94.19 316 LEU A N 1
ATOM 2675 C CA . LEU A 1 316 ? 56.910 1.197 -86.436 1.00 94.19 316 LEU A CA 1
ATOM 2676 C C . LEU A 1 316 ? 58.355 0.697 -86.412 1.00 94.19 316 LEU A C 1
ATOM 2678 O O . LEU A 1 316 ? 59.087 0.938 -87.369 1.00 94.19 316 LEU A O 1
ATOM 2682 N N . LYS A 1 317 ? 58.755 -0.050 -85.381 1.00 94.62 317 LYS A N 1
ATOM 2683 C CA . LYS A 1 317 ? 60.093 -0.644 -85.278 1.00 94.62 317 LYS A CA 1
ATOM 2684 C C . LYS A 1 317 ? 60.386 -1.594 -86.441 1.00 94.62 317 LYS A C 1
ATOM 2686 O O . LYS A 1 317 ? 61.460 -1.511 -87.031 1.00 94.62 317 LYS A O 1
ATOM 2691 N N . GLU A 1 318 ? 59.424 -2.431 -86.828 1.00 94.00 318 GLU A N 1
ATOM 2692 C CA . GLU A 1 318 ? 59.538 -3.294 -88.014 1.00 94.00 318 GLU A CA 1
ATOM 2693 C C . GLU A 1 318 ? 59.658 -2.482 -89.317 1.00 94.00 318 GLU A C 1
ATOM 2695 O O . GLU A 1 318 ? 60.443 -2.828 -90.203 1.00 94.00 318 GLU A O 1
ATOM 2700 N N . LYS A 1 319 ? 58.909 -1.378 -89.453 1.00 94.62 319 LYS A N 1
ATOM 2701 C CA . LYS A 1 319 ? 59.025 -0.471 -90.611 1.00 94.62 319 LYS A CA 1
ATOM 2702 C C . LYS A 1 319 ? 60.390 0.213 -90.671 1.00 94.62 319 LYS A C 1
ATOM 2704 O O . LYS A 1 319 ? 60.954 0.298 -91.759 1.00 94.62 319 LYS A O 1
ATOM 2709 N N . VAL A 1 320 ? 60.918 0.676 -89.536 1.00 93.69 320 VAL A N 1
ATOM 2710 C CA . VAL A 1 320 ? 62.257 1.281 -89.444 1.00 93.69 320 VAL A CA 1
ATOM 2711 C C . VAL A 1 320 ? 63.325 0.269 -89.850 1.00 93.69 320 VAL A C 1
ATOM 2713 O O . VAL A 1 320 ? 64.135 0.584 -90.710 1.00 93.69 320 VAL A O 1
ATOM 2716 N N . GLN A 1 321 ? 63.260 -0.975 -89.364 1.00 93.19 321 GLN A N 1
ATOM 2717 C CA . GLN A 1 321 ? 64.188 -2.035 -89.785 1.00 93.19 321 GLN A CA 1
ATOM 2718 C C . GLN A 1 321 ? 64.165 -2.270 -91.303 1.00 93.19 321 GLN A C 1
ATOM 2720 O O . GLN A 1 321 ? 65.215 -2.337 -91.938 1.00 93.19 321 GLN A O 1
ATOM 2725 N N . LYS A 1 322 ? 62.973 -2.325 -91.915 1.00 93.31 322 LYS A N 1
ATOM 2726 C CA . LYS A 1 322 ? 62.837 -2.446 -93.378 1.00 93.31 322 LYS A CA 1
ATOM 2727 C C . LYS A 1 322 ? 63.395 -1.234 -94.129 1.00 93.31 322 LYS A C 1
ATOM 2729 O O . LYS A 1 322 ? 63.876 -1.381 -95.251 1.00 93.31 322 LYS A O 1
ATOM 2734 N N . LEU A 1 323 ? 63.280 -0.030 -93.567 1.00 92.38 323 LEU A N 1
ATOM 2735 C CA . LEU A 1 323 ? 63.884 1.170 -94.148 1.00 92.38 323 LEU A CA 1
ATOM 2736 C C . LEU A 1 323 ? 65.408 1.125 -94.038 1.00 92.38 323 LEU A C 1
ATOM 2738 O O . LEU A 1 323 ? 66.064 1.379 -95.042 1.00 92.38 323 LEU A O 1
ATOM 2742 N N . ASP A 1 324 ? 65.963 0.716 -92.898 1.00 93.06 324 ASP A N 1
ATOM 2743 C CA . ASP A 1 324 ? 67.409 0.544 -92.716 1.00 93.06 324 ASP A CA 1
ATOM 2744 C C . ASP A 1 324 ? 67.992 -0.462 -93.723 1.00 93.06 324 ASP A C 1
ATOM 2746 O O . ASP A 1 324 ? 69.053 -0.230 -94.303 1.00 93.06 324 ASP A O 1
ATOM 2750 N N . GLU A 1 325 ? 67.290 -1.567 -93.995 1.00 93.00 325 GLU A N 1
ATOM 2751 C CA . GLU A 1 325 ? 67.670 -2.522 -95.046 1.00 93.00 325 GLU A CA 1
ATOM 2752 C C . GLU A 1 325 ? 67.664 -1.888 -96.444 1.00 93.00 325 GLU A C 1
ATOM 2754 O O . GLU A 1 325 ? 68.574 -2.124 -97.243 1.00 93.00 325 GLU A O 1
ATOM 2759 N N . LYS A 1 326 ? 66.657 -1.058 -96.751 1.00 93.12 326 LYS A N 1
ATOM 2760 C CA . LYS A 1 326 ? 66.599 -0.318 -98.020 1.00 93.12 326 LYS A CA 1
ATOM 2761 C C . LYS A 1 326 ? 67.725 0.705 -98.134 1.00 93.12 326 LYS A C 1
ATOM 2763 O O . LYS A 1 326 ? 68.297 0.805 -99.213 1.00 93.12 326 LYS A O 1
ATOM 2768 N N . VAL A 1 327 ? 68.056 1.422 -97.060 1.00 92.62 327 VAL A N 1
ATOM 2769 C CA . VAL A 1 327 ? 69.175 2.378 -97.028 1.00 92.62 327 VAL A CA 1
ATOM 2770 C C . VAL A 1 327 ? 70.489 1.655 -97.315 1.00 92.62 327 VAL A C 1
ATOM 2772 O O . VAL A 1 327 ? 71.170 2.024 -98.261 1.00 92.62 327 VAL A O 1
ATOM 2775 N N . LYS A 1 328 ? 70.774 0.530 -96.644 1.00 92.19 328 LYS A N 1
ATOM 2776 C CA . LYS A 1 328 ? 71.968 -0.291 -96.940 1.00 92.19 328 LYS A CA 1
ATOM 2777 C C . LYS A 1 328 ? 72.041 -0.744 -98.401 1.00 92.19 328 LYS A C 1
ATOM 2779 O O . LYS A 1 328 ? 73.125 -0.843 -98.978 1.00 92.19 328 LYS A O 1
ATOM 2784 N N . LYS A 1 329 ? 70.889 -1.050 -99.011 1.00 92.88 329 LYS A N 1
ATOM 2785 C CA . LYS A 1 329 ? 70.814 -1.390 -100.438 1.00 92.88 329 LYS A CA 1
ATOM 2786 C C . LYS A 1 329 ? 71.114 -0.182 -101.328 1.00 92.88 329 LYS A C 1
ATOM 2788 O O . LYS A 1 329 ? 71.790 -0.357 -102.335 1.00 92.88 329 LYS A O 1
ATOM 2793 N N . VAL A 1 330 ? 70.630 1.008 -100.972 1.00 91.94 330 VAL A N 1
ATOM 2794 C CA . VAL A 1 330 ? 70.976 2.258 -101.667 1.00 91.94 330 VAL A CA 1
ATOM 2795 C C . VAL A 1 330 ? 72.475 2.521 -101.562 1.00 91.94 330 VAL A C 1
ATOM 2797 O O . VAL A 1 330 ? 73.095 2.686 -102.602 1.00 91.94 330 VAL A O 1
ATOM 2800 N N . ASP A 1 331 ? 73.072 2.423 -100.372 1.00 91.12 331 ASP A N 1
ATOM 2801 C CA . ASP A 1 331 ? 74.522 2.596 -100.183 1.00 91.12 331 ASP A CA 1
ATOM 2802 C C . ASP A 1 331 ? 75.328 1.622 -101.068 1.00 91.12 331 ASP A C 1
ATOM 2804 O O . ASP A 1 331 ? 76.325 1.988 -101.687 1.00 91.12 331 ASP A O 1
ATOM 2808 N N . SER A 1 332 ? 74.865 0.370 -101.187 1.00 91.19 332 SER A N 1
ATOM 2809 C CA . SER A 1 332 ? 75.492 -0.635 -102.062 1.00 91.19 332 SER A CA 1
ATOM 2810 C C . SER A 1 332 ? 75.377 -0.274 -103.550 1.00 91.19 332 SER A C 1
ATOM 2812 O O . SER A 1 332 ? 76.335 -0.452 -104.300 1.00 91.19 332 SER A O 1
ATOM 2814 N N . LEU A 1 333 ? 74.216 0.240 -103.977 1.00 91.25 333 LEU A N 1
ATOM 2815 C CA . LEU A 1 333 ? 73.987 0.718 -105.345 1.00 91.25 333 LEU A CA 1
ATOM 2816 C C . LEU A 1 333 ? 74.787 1.990 -105.651 1.00 91.25 333 LEU A C 1
ATOM 2818 O O . LEU A 1 333 ? 75.238 2.161 -106.779 1.00 91.25 333 LEU A O 1
ATOM 2822 N N . GLU A 1 334 ? 74.971 2.885 -104.681 1.00 90.00 334 GLU A N 1
ATOM 2823 C CA . GLU A 1 334 ? 75.832 4.062 -104.826 1.00 90.00 334 GLU A CA 1
ATOM 2824 C C . GLU A 1 334 ? 77.290 3.652 -105.056 1.00 90.00 334 GLU A C 1
ATOM 2826 O O . GLU A 1 334 ? 77.937 4.183 -105.961 1.00 90.00 334 GLU A O 1
ATOM 2831 N N . GLU A 1 335 ? 77.789 2.658 -104.316 1.00 90.25 335 GLU A N 1
ATOM 2832 C CA . GLU A 1 335 ? 79.142 2.131 -104.510 1.00 90.25 335 GLU A CA 1
ATOM 2833 C C . GLU A 1 335 ? 79.294 1.410 -105.865 1.00 90.25 335 GLU A C 1
ATOM 2835 O O . GLU A 1 335 ? 80.314 1.560 -106.542 1.00 90.25 335 GLU A O 1
ATOM 2840 N N . GLU A 1 336 ? 78.275 0.669 -106.311 1.00 91.56 336 GLU A N 1
ATOM 2841 C CA . GLU A 1 336 ? 78.238 0.068 -107.652 1.00 91.56 336 GLU A CA 1
ATOM 2842 C C . GLU A 1 336 ? 78.224 1.135 -108.757 1.00 91.56 336 GLU A C 1
ATOM 2844 O O . GLU A 1 336 ? 79.034 1.077 -109.683 1.00 91.56 336 GLU A O 1
ATOM 2849 N N . ASN A 1 337 ? 77.382 2.164 -108.630 1.00 89.62 337 ASN A N 1
ATOM 2850 C CA . ASN A 1 337 ? 77.347 3.297 -109.557 1.00 89.62 337 ASN A CA 1
ATOM 2851 C C . ASN A 1 337 ? 78.693 4.021 -109.620 1.00 89.62 337 ASN A C 1
ATOM 2853 O O . ASN A 1 337 ? 79.128 4.419 -110.700 1.00 89.62 337 ASN A O 1
ATOM 2857 N N . LYS A 1 338 ? 79.378 4.178 -108.485 1.00 91.12 338 LYS A N 1
ATOM 2858 C CA . LYS A 1 338 ? 80.715 4.773 -108.432 1.00 91.12 338 LYS A CA 1
ATOM 2859 C C . LYS A 1 338 ? 81.733 3.943 -109.219 1.00 91.12 338 LYS A C 1
ATOM 2861 O O . LYS A 1 338 ? 82.511 4.521 -109.974 1.00 91.12 338 LYS A O 1
ATOM 2866 N N . LYS A 1 339 ? 81.692 2.609 -109.110 1.00 90.94 339 LYS A N 1
ATOM 2867 C CA . LYS A 1 339 ? 82.528 1.706 -109.925 1.00 90.94 339 LYS A CA 1
ATOM 2868 C C . LYS A 1 339 ? 82.213 1.822 -111.413 1.00 90.94 339 LYS A C 1
ATOM 2870 O O . LYS A 1 339 ? 83.135 1.981 -112.204 1.00 90.94 339 LYS A O 1
ATOM 2875 N N . LEU A 1 340 ? 80.933 1.807 -111.785 1.00 89.81 340 LEU A N 1
ATOM 2876 C CA . LEU A 1 340 ? 80.505 1.973 -113.178 1.00 89.81 340 LEU A CA 1
ATOM 2877 C C . LEU A 1 340 ? 80.911 3.338 -113.750 1.00 89.81 340 LEU A C 1
ATOM 2879 O O . LEU A 1 340 ? 81.262 3.437 -114.923 1.00 89.81 340 LEU A O 1
ATOM 2883 N N . MET A 1 341 ? 80.884 4.402 -112.943 1.00 86.88 341 MET A N 1
ATOM 2884 C CA . MET A 1 341 ? 81.386 5.716 -113.352 1.00 86.88 341 MET A CA 1
ATOM 2885 C C . MET A 1 341 ? 82.897 5.705 -113.603 1.00 86.88 341 MET A C 1
ATOM 2887 O O . MET A 1 341 ? 83.346 6.314 -114.575 1.00 86.88 341 MET A O 1
ATOM 2891 N N . GLU A 1 342 ? 83.674 5.007 -112.772 1.00 88.94 342 GLU A N 1
ATOM 2892 C CA . GLU A 1 342 ? 85.116 4.837 -112.978 1.00 88.94 342 GLU A CA 1
ATOM 2893 C C . GLU A 1 342 ? 85.399 4.021 -114.251 1.00 88.94 342 GLU A C 1
ATOM 2895 O O . GLU A 1 342 ? 86.178 4.449 -115.100 1.00 88.94 342 GLU A O 1
ATOM 2900 N N . GLU A 1 343 ? 84.686 2.912 -114.459 1.00 89.00 343 GLU A N 1
ATOM 2901 C CA . GLU A 1 343 ? 84.800 2.078 -115.662 1.00 89.00 343 GLU A CA 1
ATOM 2902 C C . GLU A 1 343 ? 84.417 2.855 -116.934 1.00 89.00 343 GLU A C 1
ATOM 2904 O O . GLU A 1 343 ? 85.142 2.839 -117.929 1.00 89.00 343 GLU A O 1
ATOM 2909 N N . ASN A 1 344 ? 83.332 3.636 -116.899 1.00 86.62 344 ASN A N 1
ATOM 2910 C CA . ASN A 1 344 ? 82.962 4.533 -117.998 1.00 86.62 344 ASN A CA 1
ATOM 2911 C C . ASN A 1 344 ? 84.033 5.598 -118.268 1.00 86.62 344 ASN A C 1
ATOM 2913 O O . ASN A 1 344 ? 84.271 5.963 -119.423 1.00 86.62 344 ASN A O 1
ATOM 2917 N N . ARG A 1 345 ? 84.697 6.110 -117.225 1.00 87.88 345 ARG A N 1
ATOM 2918 C CA . ARG A 1 345 ? 85.810 7.055 -117.368 1.00 87.88 345 ARG A CA 1
ATOM 2919 C C . ARG A 1 345 ? 87.007 6.391 -118.048 1.00 87.88 345 ARG A C 1
ATOM 2921 O O . ARG A 1 345 ? 87.613 7.000 -118.932 1.00 87.88 345 ARG A O 1
ATOM 2928 N N . GLU A 1 346 ? 87.331 5.154 -117.685 1.00 87.12 346 GLU A N 1
ATOM 2929 C CA . GLU A 1 346 ? 88.379 4.360 -118.333 1.00 87.12 346 GLU A CA 1
ATOM 2930 C C . GLU A 1 346 ? 88.049 4.062 -119.799 1.00 87.12 346 GLU A C 1
ATOM 2932 O O . GLU A 1 346 ? 88.884 4.317 -120.671 1.00 87.12 346 GLU A O 1
ATOM 2937 N N . LEU A 1 347 ? 86.824 3.617 -120.094 1.00 88.12 347 LEU A N 1
ATOM 2938 C CA . LEU A 1 347 ? 86.341 3.387 -121.459 1.00 88.12 347 LEU A CA 1
ATOM 2939 C C . LEU A 1 347 ? 86.381 4.663 -122.299 1.00 88.12 347 LEU A C 1
ATOM 2941 O O . LEU A 1 347 ? 86.858 4.632 -123.432 1.00 88.12 347 LEU A O 1
ATOM 2945 N N . SER A 1 348 ? 85.950 5.802 -121.750 1.00 85.81 348 SER A N 1
ATOM 2946 C CA . SER A 1 348 ? 86.033 7.094 -122.437 1.00 85.81 348 SER A CA 1
ATOM 2947 C C . SER A 1 348 ? 87.482 7.476 -122.758 1.00 85.81 348 SER A C 1
ATOM 2949 O O . SER A 1 348 ? 87.775 7.925 -123.867 1.00 85.81 348 SER A O 1
ATOM 2951 N N . ASN A 1 349 ? 88.415 7.249 -121.830 1.00 85.25 349 ASN A N 1
ATOM 2952 C CA . ASN A 1 349 ? 89.840 7.458 -122.082 1.00 85.25 349 ASN A CA 1
ATOM 2953 C C . ASN A 1 349 ? 90.397 6.480 -123.133 1.00 85.25 349 ASN A C 1
ATOM 2955 O O . ASN A 1 349 ? 91.228 6.874 -123.954 1.00 85.25 349 ASN A O 1
ATOM 2959 N N . GLY A 1 350 ? 89.947 5.223 -123.128 1.00 86.50 350 GLY A N 1
ATOM 2960 C CA . GLY A 1 350 ? 90.283 4.218 -124.137 1.00 86.50 350 GLY A CA 1
ATOM 2961 C C . GLY A 1 350 ? 89.785 4.597 -125.533 1.00 86.50 350 GLY A C 1
ATOM 2962 O O . GLY A 1 350 ? 90.559 4.544 -126.487 1.00 86.50 350 GLY A O 1
ATOM 2963 N N . LEU A 1 351 ? 88.539 5.063 -125.645 1.00 83.50 351 LEU A N 1
ATOM 2964 C CA . LEU A 1 351 ? 87.962 5.583 -126.887 1.00 83.50 351 LEU A CA 1
ATOM 2965 C C . LEU A 1 351 ? 88.768 6.764 -127.424 1.00 83.50 351 LEU A C 1
ATOM 2967 O O . LEU A 1 351 ? 89.169 6.730 -128.580 1.00 83.50 351 LEU A O 1
ATOM 2971 N N . LYS A 1 352 ? 89.119 7.741 -126.578 1.00 82.00 352 LYS A N 1
ATOM 2972 C CA . LYS A 1 352 ? 89.980 8.866 -126.986 1.00 82.00 352 LYS A CA 1
ATOM 2973 C C . LYS A 1 352 ? 91.346 8.413 -127.507 1.00 82.00 352 LYS A C 1
ATOM 2975 O O . LYS A 1 352 ? 91.874 8.996 -128.449 1.00 82.00 352 LYS A O 1
ATOM 2980 N N . LYS A 1 353 ? 91.945 7.376 -126.908 1.00 81.31 353 LYS A N 1
ATOM 2981 C CA . LYS A 1 353 ? 93.203 6.793 -127.411 1.00 81.31 353 LYS A CA 1
ATOM 2982 C C . LYS A 1 353 ? 93.017 6.113 -128.765 1.00 81.31 353 LYS A C 1
ATOM 2984 O O . LYS A 1 353 ? 93.884 6.257 -129.620 1.00 81.31 353 LYS A O 1
ATOM 2989 N N . LEU A 1 354 ? 91.925 5.373 -128.956 1.00 78.75 354 LEU A N 1
ATOM 2990 C CA . LEU A 1 354 ? 91.589 4.754 -130.239 1.00 78.75 354 LEU A CA 1
ATOM 2991 C C . LEU A 1 354 ? 91.324 5.805 -131.315 1.00 78.75 354 LEU A C 1
ATOM 2993 O O . LEU A 1 354 ? 91.861 5.671 -132.404 1.00 78.75 354 LEU A O 1
ATOM 2997 N N . GLU A 1 355 ? 90.577 6.864 -131.007 1.00 78.25 355 GLU A N 1
ATOM 2998 C CA . GLU A 1 355 ? 90.387 8.015 -131.897 1.00 78.25 355 GLU A CA 1
ATOM 2999 C C . GLU A 1 355 ? 91.735 8.632 -132.287 1.00 78.25 355 GLU A C 1
ATOM 3001 O O . GLU A 1 355 ? 91.994 8.832 -133.470 1.00 78.25 355 GLU A O 1
ATOM 3006 N N . GLY A 1 356 ? 92.640 8.833 -131.321 1.00 79.06 356 GLY A N 1
ATOM 3007 C CA . GLY A 1 356 ? 94.000 9.301 -131.597 1.00 79.06 356 GLY A CA 1
ATOM 3008 C C . GLY A 1 356 ? 94.818 8.337 -132.469 1.00 79.06 356 GLY A C 1
ATOM 3009 O O . GLY A 1 356 ? 95.546 8.774 -133.358 1.00 79.06 356 GLY A O 1
ATOM 3010 N N . LEU A 1 357 ? 94.692 7.022 -132.264 1.00 78.50 357 LEU A N 1
ATOM 3011 C CA . LEU A 1 357 ? 95.336 6.006 -133.106 1.00 78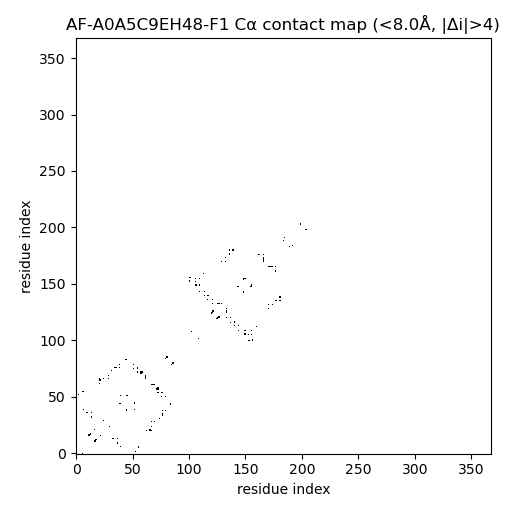.50 357 LEU A CA 1
ATOM 3012 C C . LEU A 1 357 ? 94.741 5.957 -134.516 1.00 78.50 357 LEU A C 1
ATOM 3014 O O . LEU A 1 357 ? 95.493 5.780 -135.469 1.00 78.50 357 LEU A O 1
ATOM 3018 N N . ILE A 1 358 ? 93.423 6.114 -134.661 1.00 76.12 358 ILE A N 1
ATOM 3019 C CA . ILE A 1 358 ? 92.747 6.220 -135.959 1.00 76.12 358 ILE A CA 1
ATOM 3020 C C . ILE A 1 358 ? 93.278 7.446 -136.700 1.00 76.12 358 ILE A C 1
ATOM 3022 O O . ILE A 1 358 ? 93.699 7.302 -137.842 1.00 76.12 358 ILE A O 1
ATOM 3026 N N . GLN A 1 359 ? 93.388 8.598 -136.031 1.00 72.88 359 GLN A N 1
ATOM 3027 C CA . GLN A 1 359 ? 94.010 9.802 -136.590 1.00 72.88 359 GLN A CA 1
ATOM 3028 C C . GLN A 1 359 ? 95.449 9.545 -137.063 1.00 72.88 359 GLN A C 1
ATOM 3030 O O . GLN A 1 359 ? 95.800 9.885 -138.188 1.00 72.88 359 GLN A O 1
ATOM 3035 N N . GLN A 1 360 ? 96.271 8.863 -136.260 1.00 72.62 360 GLN A N 1
ATOM 3036 C CA . GLN A 1 360 ? 97.634 8.489 -136.662 1.00 72.62 360 GLN A CA 1
ATOM 3037 C C . GLN A 1 360 ? 97.671 7.487 -137.827 1.00 72.62 360 GLN A C 1
ATOM 3039 O O . GLN A 1 360 ? 98.581 7.530 -138.658 1.00 72.62 360 GLN A O 1
ATOM 3044 N N . PHE A 1 361 ? 96.716 6.556 -137.897 1.00 70.31 361 PHE A N 1
ATOM 3045 C CA . PHE A 1 361 ? 96.573 5.637 -139.027 1.00 70.31 361 PHE A CA 1
ATOM 3046 C C . PHE A 1 361 ? 96.153 6.378 -140.299 1.00 70.31 361 PHE A C 1
ATOM 3048 O O . PHE A 1 361 ? 96.691 6.089 -141.367 1.00 70.31 361 PHE A O 1
ATOM 3055 N N . GLU A 1 362 ? 95.241 7.344 -140.197 1.00 70.31 362 GLU A N 1
ATOM 3056 C CA . GLU A 1 362 ? 94.832 8.224 -141.295 1.00 70.31 362 GLU A CA 1
ATOM 3057 C C . GLU A 1 362 ? 95.999 9.106 -141.777 1.00 70.31 362 GLU A C 1
ATOM 3059 O O . GLU A 1 362 ? 96.216 9.242 -142.985 1.00 70.31 362 GLU A O 1
ATOM 3064 N N . GLU A 1 363 ? 96.831 9.607 -140.861 1.00 63.59 363 GLU A N 1
ATOM 3065 C CA . GLU A 1 363 ? 98.062 10.343 -141.180 1.00 63.59 363 GLU A CA 1
ATOM 3066 C C . GLU A 1 363 ? 99.113 9.456 -141.869 1.00 63.59 363 GLU A C 1
ATOM 3068 O O . GLU A 1 363 ? 99.683 9.854 -142.885 1.00 63.59 363 GLU A O 1
ATOM 3073 N N . LYS A 1 364 ? 99.336 8.221 -141.394 1.00 61.06 364 LYS A N 1
ATOM 3074 C CA . LYS A 1 364 ? 100.257 7.262 -142.041 1.00 61.06 364 LYS A CA 1
ATOM 3075 C C . LYS A 1 364 ? 99.774 6.801 -143.414 1.00 61.06 364 LYS A C 1
ATOM 3077 O O . LYS A 1 364 ? 100.589 6.615 -144.314 1.00 61.06 364 LYS A O 1
ATOM 3082 N N . ARG A 1 365 ? 98.462 6.642 -143.602 1.00 57.12 365 ARG A N 1
ATOM 3083 C CA . ARG A 1 365 ? 97.859 6.293 -144.899 1.00 57.12 365 ARG A CA 1
ATOM 3084 C C . ARG A 1 365 ? 98.019 7.410 -145.935 1.00 57.12 365 ARG A C 1
ATOM 3086 O O . ARG A 1 365 ? 97.973 7.129 -147.123 1.00 57.12 365 ARG A O 1
ATOM 3093 N N . SER A 1 366 ? 98.255 8.643 -145.488 1.00 58.53 366 SER A N 1
ATOM 3094 C CA . SER A 1 366 ? 98.532 9.801 -146.345 1.00 58.53 366 SER A CA 1
ATOM 3095 C C . SER A 1 366 ? 100.017 9.936 -146.739 1.00 58.53 366 SER A C 1
ATOM 3097 O O . SER A 1 366 ? 100.371 10.871 -147.452 1.00 58.53 366 SER A O 1
ATOM 3099 N N . GLN A 1 367 ? 100.893 9.025 -146.286 1.00 52.00 367 GLN A N 1
ATOM 3100 C CA . GLN A 1 367 ? 102.340 9.011 -146.576 1.00 52.00 367 GLN A CA 1
ATOM 3101 C C . GLN A 1 367 ? 102.804 7.782 -147.389 1.00 52.00 367 GLN A C 1
ATOM 3103 O O . GLN A 1 367 ? 104.006 7.545 -147.507 1.00 52.00 367 GLN A O 1
ATOM 3108 N N . THR A 1 368 ? 101.871 7.010 -147.958 1.00 48.09 368 THR A N 1
ATOM 3109 C CA . THR A 1 368 ? 102.131 5.928 -148.934 1.00 48.09 368 THR A CA 1
ATOM 3110 C C . THR A 1 368 ? 101.429 6.268 -150.234 1.00 48.09 368 THR A C 1
ATOM 3112 O O . THR A 1 368 ? 102.008 5.979 -151.303 1.00 48.09 368 THR A O 1
#

Foldseek 3Di:
DDLVVLLVVLVCCLVVVDDPLSVPDDPVLNVLSVLLNCCLVPPCVVVPVPLSVQLSVVVVVCSVVSVPDCPSNVVSSVVSCVVVHHDDVPPPVVPPDPPDQPDPQVLVVLVVVLVVLVVCCVDPLNVPDPPVLNVLSVLLNVVSPDPCVRVVRVLVVVSVVVVVVCVVVSVPPVVVSVVVSVVVCVVCVVVVVVVVVDDDPVNVVVVVVVVVVVVVVVVVVVVVVVVVVVVVVVVVVVVVVVVVVVVVVVVVVVVVVVVVVVVVVVVVVVVVVVVVVVVVVVVVVVVVVVVVVVVVVVVVVVVVVVVVVVVVVVVVVVVVVVVVVVVVVVVVVVVVVVVVVVVVVVVVVVVVVVVVVVVVVVVVVVVD